Protein AF-C0PMD2-F1 (afdb_monomer)

pLDDT: mean 70.95, std 28.37, range [22.03, 97.88]

Structure (mmCIF, N/CA/C/O backbone):
data_AF-C0PMD2-F1
#
_entry.id   AF-C0PMD2-F1
#
loop_
_atom_site.group_PDB
_atom_site.id
_atom_site.type_symbol
_atom_site.label_atom_id
_atom_site.label_alt_id
_atom_site.label_comp_id
_atom_site.label_asym_id
_atom_site.label_entity_id
_atom_site.label_seq_id
_atom_site.pdbx_PDB_ins_code
_atom_site.Cartn_x
_atom_site.Cartn_y
_atom_site.Cartn_z
_atom_site.occupancy
_atom_site.B_iso_or_equiv
_atom_site.auth_seq_id
_atom_site.auth_comp_id
_atom_site.auth_asym_id
_atom_site.auth_atom_id
_atom_site.pdbx_PDB_model_num
ATOM 1 N N . MET A 1 1 ? -12.500 -1.612 7.770 1.00 94.31 1 MET A N 1
ATOM 2 C CA . MET A 1 1 ? -12.903 -1.330 9.164 1.00 94.31 1 MET A CA 1
ATOM 3 C C . MET A 1 1 ? -14.240 -1.995 9.449 1.00 94.31 1 MET A C 1
ATOM 5 O O . MET A 1 1 ? -15.013 -2.181 8.517 1.00 94.31 1 MET A O 1
ATOM 9 N N . TYR A 1 2 ? -14.511 -2.337 10.706 1.00 96.06 2 TYR A N 1
ATOM 10 C CA . TYR A 1 2 ? -15.781 -2.904 11.162 1.00 96.06 2 TYR A CA 1
ATOM 11 C C . TYR A 1 2 ? -16.307 -2.098 12.349 1.00 96.06 2 TYR A C 1
ATOM 13 O O . TYR A 1 2 ? -15.581 -1.915 13.326 1.00 96.06 2 TYR A O 1
ATOM 21 N N . LEU A 1 3 ? -17.552 -1.633 12.259 1.00 96.06 3 LEU A N 1
ATOM 22 C CA . LEU A 1 3 ? -18.264 -0.950 13.337 1.00 96.06 3 LEU A CA 1
ATOM 23 C C . LEU A 1 3 ? -19.296 -1.914 13.929 1.00 96.06 3 LEU A C 1
ATOM 25 O O . LEU A 1 3 ? -20.171 -2.399 13.212 1.00 96.06 3 LEU A O 1
ATOM 29 N N . PHE A 1 4 ? -19.186 -2.199 15.222 1.00 96.12 4 PHE A N 1
ATOM 30 C CA . PHE A 1 4 ? -20.107 -3.066 15.952 1.00 96.12 4 PHE A CA 1
ATOM 31 C C . PHE A 1 4 ? -20.970 -2.227 16.886 1.00 96.12 4 PHE A C 1
ATOM 33 O O . PHE A 1 4 ? -20.442 -1.423 17.651 1.00 96.12 4 PHE A O 1
ATOM 40 N N . ARG A 1 5 ? -22.286 -2.451 16.843 1.00 95.06 5 ARG A N 1
ATOM 41 C CA . ARG A 1 5 ? -23.271 -1.839 17.739 1.00 95.06 5 ARG A CA 1
ATOM 42 C C . ARG A 1 5 ? -24.141 -2.915 18.362 1.00 95.06 5 ARG A C 1
ATOM 44 O O . ARG A 1 5 ? -24.652 -3.782 17.653 1.00 95.06 5 ARG A O 1
ATOM 51 N N . GLY A 1 6 ? -24.329 -2.840 19.670 1.00 93.06 6 GLY A N 1
ATOM 52 C CA . GLY A 1 6 ? -25.250 -3.709 20.391 1.00 93.06 6 GLY A CA 1
ATOM 53 C C . GLY A 1 6 ? -25.230 -3.434 21.887 1.00 93.06 6 GLY A C 1
ATOM 54 O O . GLY A 1 6 ? -24.707 -2.416 22.332 1.00 93.06 6 GLY A O 1
ATOM 55 N N . ASP A 1 7 ? -25.745 -4.381 22.667 1.00 93.31 7 ASP A N 1
ATOM 56 C CA . ASP A 1 7 ? -25.882 -4.252 24.127 1.00 93.31 7 ASP A CA 1
ATOM 57 C C . ASP A 1 7 ? -24.543 -4.069 24.865 1.00 93.31 7 ASP A C 1
ATOM 59 O O . ASP A 1 7 ? -24.510 -3.608 26.002 1.00 93.31 7 ASP A O 1
ATOM 63 N N . LEU A 1 8 ? -23.431 -4.440 24.222 1.00 89.88 8 LEU A N 1
ATOM 64 C CA . LEU A 1 8 ? -22.071 -4.310 24.754 1.00 89.88 8 LEU A CA 1
ATOM 65 C C . LEU A 1 8 ? -21.407 -2.964 24.411 1.00 89.88 8 LEU A C 1
ATOM 67 O O . LEU A 1 8 ? -20.231 -2.785 24.724 1.00 89.88 8 LEU A O 1
ATOM 71 N N . GLY A 1 9 ? -22.134 -2.053 23.760 1.00 93.00 9 GLY A N 1
ATOM 72 C CA . GLY A 1 9 ? -21.646 -0.741 23.344 1.00 93.00 9 GLY A CA 1
ATOM 73 C C . GLY A 1 9 ? -21.295 -0.646 21.857 1.00 93.00 9 GLY A C 1
ATOM 74 O O . GLY A 1 9 ? -21.661 -1.497 21.037 1.00 93.00 9 GLY A O 1
ATOM 75 N N . CYS A 1 10 ? -20.585 0.427 21.521 1.00 95.88 10 CYS A N 1
ATOM 76 C CA . CYS A 1 10 ? -20.128 0.787 20.187 1.00 95.88 10 CYS A CA 1
ATOM 77 C C . CYS A 1 10 ? -18.615 0.553 20.064 1.00 95.88 10 CYS A C 1
ATOM 79 O O . CYS A 1 10 ? -17.811 1.183 20.751 1.00 95.88 10 CYS A O 1
ATOM 81 N N . MET A 1 11 ? -18.195 -0.362 19.189 1.00 97.06 11 MET A N 1
ATOM 82 C CA . MET A 1 11 ? -16.782 -0.724 19.023 1.00 97.06 11 MET A CA 1
ATOM 83 C C . MET A 1 11 ? -16.349 -0.548 17.574 1.00 97.06 11 MET A C 1
ATOM 85 O O . MET A 1 11 ? -17.001 -1.060 16.662 1.00 97.06 11 MET A O 1
ATOM 89 N N . LEU A 1 12 ? -15.212 0.112 17.360 1.00 97.25 12 LEU A N 1
ATOM 90 C CA . LEU A 1 12 ? -14.623 0.280 16.033 1.00 97.25 12 LEU A CA 1
ATOM 91 C C . LEU A 1 12 ? -13.348 -0.552 15.922 1.00 97.25 12 LEU A C 1
ATOM 93 O O . LEU A 1 12 ? -12.399 -0.362 16.681 1.00 97.25 12 LEU A O 1
ATOM 97 N N . TYR A 1 13 ? -13.309 -1.457 14.948 1.00 97.50 13 TYR A N 1
ATOM 98 C CA . TYR A 1 13 ? -12.126 -2.235 14.606 1.00 97.50 13 TYR A CA 1
ATOM 99 C C . TYR A 1 13 ? -11.563 -1.765 13.271 1.00 97.50 13 TYR A C 1
ATOM 101 O O . TYR A 1 13 ? -12.168 -1.962 12.214 1.00 97.50 13 TYR A O 1
ATOM 109 N N . THR A 1 14 ? -10.390 -1.143 13.309 1.00 96.50 14 THR A N 1
ATOM 110 C CA . THR A 1 14 ? -9.771 -0.582 12.101 1.00 96.50 14 THR A CA 1
ATOM 111 C C . THR A 1 14 ? -9.342 -1.682 11.126 1.00 96.50 14 THR A C 1
ATOM 113 O O . THR A 1 14 ? -9.652 -1.601 9.934 1.00 96.50 14 THR A O 1
ATOM 116 N N . GLY A 1 15 ? -8.740 -2.761 11.642 1.00 95.88 15 GLY A N 1
ATOM 117 C CA . GLY A 1 15 ? -7.908 -3.639 10.815 1.00 95.88 15 GLY A CA 1
ATOM 118 C C . GLY A 1 15 ? -6.704 -2.858 10.283 1.00 95.88 15 GLY A C 1
ATOM 119 O O . GLY A 1 15 ? -6.481 -1.728 10.706 1.00 95.88 15 GLY A O 1
ATOM 120 N N . ASP A 1 16 ? -5.952 -3.423 9.345 1.00 93.56 16 ASP A N 1
ATOM 121 C CA . ASP A 1 16 ? -4.875 -2.671 8.693 1.00 93.56 16 ASP A CA 1
ATOM 122 C C . ASP A 1 16 ? -5.488 -1.541 7.849 1.00 93.56 16 ASP A C 1
ATOM 124 O O . ASP A 1 16 ? -6.396 -1.782 7.044 1.00 93.56 16 ASP A O 1
ATOM 128 N N . PHE A 1 17 ? -5.031 -0.303 8.047 1.00 94.44 17 PHE A N 1
ATOM 129 C CA . PHE A 1 17 ? -5.557 0.855 7.318 1.00 94.44 17 PHE A CA 1
ATOM 130 C C . PHE A 1 17 ? -4.529 1.976 7.184 1.00 94.44 17 PHE A C 1
ATOM 132 O O . PHE A 1 17 ? -3.628 2.121 8.010 1.00 94.44 17 PHE A O 1
ATOM 139 N N . ARG A 1 18 ? -4.734 2.837 6.184 1.00 93.50 18 ARG A N 1
ATOM 140 C CA . ARG A 1 18 ? -4.026 4.110 6.033 1.00 93.50 18 ARG A CA 1
ATOM 141 C C . ARG A 1 18 ? -5.011 5.273 6.031 1.00 93.50 18 ARG A C 1
ATOM 143 O O . ARG A 1 18 ? -5.999 5.237 5.304 1.00 93.50 18 ARG A O 1
ATOM 150 N N . TRP A 1 19 ? -4.722 6.302 6.826 1.00 93.00 19 TRP A N 1
ATOM 151 C CA . TRP A 1 19 ? -5.578 7.478 6.998 1.00 93.00 19 TRP A CA 1
ATOM 152 C C . TRP A 1 19 ? -5.011 8.689 6.252 1.00 93.00 19 TRP A C 1
ATOM 154 O O . TRP A 1 19 ? -4.447 9.595 6.854 1.00 93.00 19 TRP A O 1
ATOM 164 N N . GLU A 1 20 ? -5.096 8.690 4.920 1.00 87.88 20 GLU A N 1
ATOM 165 C CA . GLU A 1 20 ? -4.483 9.757 4.116 1.00 87.88 20 GLU A CA 1
ATOM 166 C C . GLU A 1 20 ? -5.160 11.124 4.313 1.00 87.88 20 GLU A C 1
ATOM 168 O O . GLU A 1 20 ? -6.373 11.278 4.186 1.00 87.88 20 GLU A O 1
ATOM 173 N N . LEU A 1 21 ? -4.346 12.156 4.540 1.00 80.50 21 LEU A N 1
ATOM 174 C CA . LEU A 1 21 ? -4.789 13.535 4.731 1.00 80.50 21 LEU A CA 1
ATOM 175 C C . LEU A 1 21 ? -4.630 14.312 3.419 1.00 80.50 21 LEU A C 1
ATOM 177 O O . LEU A 1 21 ? -3.604 14.948 3.196 1.00 80.50 21 LEU A O 1
ATOM 181 N N . GLY A 1 22 ? -5.611 14.248 2.514 1.00 77.62 22 GLY A N 1
ATOM 182 C CA . GLY A 1 22 ? -5.646 15.196 1.387 1.00 77.62 22 GLY A CA 1
ATOM 183 C C . GLY A 1 22 ? -6.030 14.667 0.010 1.00 77.62 22 GLY A C 1
ATOM 184 O O . GLY A 1 22 ? -5.916 15.423 -0.951 1.00 77.62 22 GLY A O 1
ATOM 185 N N . CYS A 1 23 ? -6.499 13.425 -0.124 1.00 81.62 23 CYS A N 1
ATOM 186 C CA . CYS A 1 23 ? -7.140 12.975 -1.362 1.00 81.62 23 CYS A CA 1
ATOM 187 C C . CYS A 1 23 ? -8.670 12.938 -1.215 1.00 81.62 23 CYS A C 1
ATOM 189 O O . CYS A 1 23 ? -9.208 12.739 -0.122 1.00 81.62 23 CYS A O 1
ATOM 191 N N . ASP A 1 24 ? -9.385 13.139 -2.326 1.00 85.94 24 ASP A N 1
ATOM 192 C CA . ASP A 1 24 ? -10.853 13.142 -2.338 1.00 85.94 24 ASP A CA 1
ATOM 193 C C . ASP A 1 24 ? -11.451 11.808 -1.882 1.00 85.94 24 ASP A C 1
ATOM 195 O O . ASP A 1 24 ? -12.507 11.787 -1.253 1.00 85.94 24 ASP A O 1
ATOM 199 N N . GLU A 1 25 ? -10.771 10.701 -2.178 1.00 85.69 25 GLU A N 1
ATOM 200 C CA . GLU A 1 25 ? -11.139 9.367 -1.705 1.00 85.69 25 GLU A CA 1
ATOM 201 C C . GLU A 1 25 ? -11.083 9.277 -0.182 1.00 85.69 25 GLU A C 1
ATOM 203 O O . GLU A 1 25 ? -12.060 8.855 0.431 1.00 85.69 25 GLU A O 1
ATOM 208 N N . ALA A 1 26 ? -10.000 9.748 0.439 1.00 86.75 26 ALA A N 1
ATOM 209 C CA . ALA A 1 26 ? -9.882 9.756 1.892 1.00 86.75 26 ALA A CA 1
ATOM 210 C C . ALA A 1 26 ? -10.891 10.704 2.549 1.00 86.75 26 ALA A C 1
ATOM 212 O O . ALA A 1 26 ? -11.459 10.373 3.586 1.00 86.75 26 ALA A O 1
ATOM 213 N N . ARG A 1 27 ? -11.183 11.854 1.927 1.00 89.62 27 ARG A N 1
ATOM 214 C CA . ARG A 1 27 ? -12.230 12.767 2.408 1.00 89.62 27 ARG A CA 1
ATOM 215 C C . ARG A 1 27 ? -13.614 12.117 2.370 1.00 89.62 27 ARG A C 1
ATOM 217 O O . ARG A 1 27 ? -14.368 12.277 3.325 1.00 89.62 27 ARG A O 1
ATOM 224 N N . ARG A 1 28 ? -13.943 11.385 1.297 1.00 90.94 28 ARG A N 1
ATOM 225 C CA . ARG A 1 28 ? -15.192 10.610 1.210 1.00 90.94 28 ARG A CA 1
ATOM 226 C C . ARG A 1 28 ? -15.232 9.507 2.261 1.00 90.94 28 ARG A C 1
ATOM 228 O O . ARG A 1 28 ? -16.172 9.477 3.033 1.00 90.94 28 ARG A O 1
ATOM 235 N N . ALA A 1 29 ? -14.176 8.704 2.380 1.00 90.25 29 ALA A N 1
ATOM 236 C CA . ALA A 1 29 ? -14.103 7.641 3.383 1.00 90.25 29 ALA A CA 1
ATOM 237 C C . ALA A 1 29 ? -14.216 8.174 4.825 1.00 90.25 29 ALA A C 1
ATOM 239 O O . ALA A 1 29 ? -14.849 7.548 5.673 1.00 90.25 29 ALA A O 1
ATOM 240 N N . LYS A 1 30 ? -13.635 9.350 5.106 1.00 92.00 30 LYS A N 1
ATOM 241 C CA . LYS A 1 30 ? -13.789 10.051 6.388 1.00 92.00 30 LYS A CA 1
ATOM 242 C C . LYS A 1 30 ? -15.242 10.454 6.628 1.00 92.00 30 LYS A C 1
ATOM 244 O O . LYS A 1 30 ? -15.737 10.242 7.730 1.00 92.00 30 LYS A O 1
ATOM 249 N N . GLN A 1 31 ? -15.920 11.000 5.619 1.00 93.00 31 GLN A N 1
ATOM 250 C CA . GLN A 1 31 ? -17.340 11.334 5.718 1.00 93.00 31 GLN A CA 1
ATOM 251 C C . GLN A 1 31 ? -18.197 10.080 5.922 1.00 93.00 31 GLN A C 1
ATOM 253 O O . GLN A 1 31 ? -18.990 10.059 6.851 1.00 93.00 31 GLN A O 1
ATOM 258 N N . ASP A 1 32 ? -17.968 9.017 5.148 1.00 93.69 32 ASP A N 1
ATOM 259 C CA . ASP A 1 32 ? -18.699 7.750 5.264 1.00 93.69 32 ASP A CA 1
ATOM 260 C C . ASP A 1 32 ? -18.556 7.143 6.668 1.00 93.69 32 ASP A C 1
ATOM 262 O O . ASP A 1 32 ? -19.515 6.604 7.216 1.00 93.69 32 ASP A O 1
ATOM 266 N N . LEU A 1 33 ? -17.369 7.248 7.282 1.00 93.69 33 LEU A N 1
ATOM 267 C CA . LEU A 1 33 ? -17.153 6.822 8.665 1.00 93.69 33 LEU A CA 1
ATOM 268 C C . LEU A 1 33 ? -17.959 7.672 9.654 1.00 93.69 33 LEU A C 1
ATOM 270 O O . LEU A 1 33 ? -18.572 7.119 10.562 1.00 93.69 33 LEU A O 1
ATOM 274 N N . LEU A 1 34 ? -17.949 8.997 9.502 1.00 93.88 34 LEU A N 1
ATOM 275 C CA . LEU A 1 34 ? -18.694 9.904 10.380 1.00 93.88 34 LEU A CA 1
ATOM 276 C C . LEU A 1 34 ? -20.208 9.710 10.244 1.00 93.88 34 LEU A C 1
ATOM 278 O O . LEU A 1 34 ? -20.906 9.654 11.254 1.00 93.88 34 LEU A O 1
ATOM 282 N N . ASP A 1 35 ? -20.695 9.533 9.018 1.00 95.12 35 ASP A N 1
ATOM 283 C CA . ASP A 1 35 ? -22.096 9.235 8.725 1.00 95.12 35 ASP A CA 1
ATOM 284 C C . ASP A 1 35 ? -22.488 7.874 9.307 1.00 95.12 35 ASP A C 1
ATOM 286 O O . ASP A 1 35 ? -23.545 7.733 9.917 1.00 95.12 35 ASP A O 1
ATOM 290 N N . ALA A 1 36 ? -21.609 6.872 9.192 1.00 94.00 36 ALA A N 1
ATOM 291 C CA . ALA A 1 36 ? -21.833 5.565 9.794 1.00 94.00 36 ALA A CA 1
ATOM 292 C C . ALA A 1 36 ? -21.873 5.626 11.322 1.00 94.00 36 ALA A C 1
ATOM 294 O O . ALA A 1 36 ? -22.584 4.814 11.913 1.00 94.00 36 ALA A O 1
ATOM 295 N N . LEU A 1 37 ? -21.131 6.542 11.956 1.00 93.19 37 LEU A N 1
ATOM 296 C CA . LEU A 1 37 ? -21.151 6.763 13.404 1.00 93.19 37 LEU A CA 1
ATOM 297 C C . LEU A 1 37 ? -22.422 7.478 13.874 1.00 93.19 37 LEU A C 1
ATOM 299 O O . LEU A 1 37 ? -22.835 7.225 14.997 1.00 93.19 37 LEU A O 1
ATOM 303 N N . ASP A 1 38 ? -23.065 8.300 13.043 1.00 92.25 38 ASP A N 1
ATOM 304 C CA . ASP A 1 38 ? -24.333 8.987 13.360 1.00 92.25 38 ASP A CA 1
ATOM 305 C C . ASP A 1 38 ? -24.316 9.721 14.722 1.00 92.25 38 ASP A C 1
ATOM 307 O O . ASP A 1 38 ? -25.281 9.745 15.480 1.00 92.25 38 ASP A O 1
ATOM 311 N N . GLY A 1 39 ? -23.160 10.289 15.081 1.00 88.25 39 GLY A N 1
ATOM 312 C CA . GLY A 1 39 ? -22.952 10.965 16.365 1.00 88.25 39 GLY A CA 1
ATOM 313 C C . GLY A 1 39 ? -22.728 10.045 17.574 1.00 88.25 39 GLY A C 1
ATOM 314 O O . GLY A 1 39 ? -22.464 10.559 18.665 1.00 88.25 39 GLY A O 1
ATOM 315 N N . ASP A 1 40 ? -22.768 8.720 17.406 1.00 90.38 40 ASP A N 1
ATOM 316 C CA . ASP A 1 40 ? -22.408 7.773 18.460 1.00 90.38 40 ASP A CA 1
ATOM 317 C C . ASP A 1 40 ? -20.949 7.951 18.886 1.00 90.38 40 ASP A C 1
ATOM 319 O O . ASP A 1 40 ? -20.035 8.137 18.077 1.00 90.38 40 ASP A O 1
ATOM 323 N N . THR A 1 41 ? -20.715 7.812 20.188 1.00 93.62 41 THR A N 1
ATOM 324 C CA . THR A 1 41 ? -19.362 7.717 20.733 1.00 93.62 41 THR A CA 1
ATOM 325 C C . THR A 1 41 ? -18.867 6.279 20.625 1.00 93.62 41 THR A C 1
ATOM 327 O O . THR A 1 41 ? -19.586 5.341 20.958 1.00 93.62 41 THR A O 1
ATOM 330 N N . ILE A 1 42 ? -17.623 6.093 20.184 1.00 96.69 42 ILE A N 1
ATOM 331 C CA . ILE A 1 42 ? -16.977 4.776 20.164 1.00 96.69 42 ILE A CA 1
ATOM 332 C C . ILE A 1 42 ? -16.481 4.453 21.573 1.00 96.69 42 ILE A C 1
ATOM 334 O O . ILE A 1 42 ? -15.573 5.118 22.062 1.00 96.69 42 ILE A O 1
ATOM 338 N N . ASP A 1 43 ? -17.006 3.409 22.207 1.00 96.44 43 ASP A N 1
ATOM 339 C CA . ASP A 1 43 ? -16.577 2.967 23.538 1.00 96.44 43 ASP A CA 1
ATOM 340 C C . ASP A 1 43 ? -15.165 2.368 23.504 1.00 96.44 43 ASP A C 1
ATOM 342 O O . ASP A 1 43 ? -14.313 2.668 24.343 1.00 96.44 43 ASP A O 1
ATOM 346 N N . VAL A 1 44 ? -14.893 1.525 22.503 1.00 95.88 44 VAL A N 1
ATOM 347 C CA . VAL A 1 44 ? -13.588 0.876 22.330 1.00 95.88 44 VAL A CA 1
ATOM 348 C C . VAL A 1 44 ? -13.132 0.964 20.884 1.00 95.88 44 VAL A C 1
ATOM 350 O O . VAL A 1 44 ? -13.751 0.405 19.977 1.00 95.88 44 VAL A O 1
ATOM 353 N N . LEU A 1 45 ? -11.998 1.628 20.678 1.00 97.38 45 LEU A N 1
ATOM 354 C CA . LEU A 1 45 ? -11.285 1.637 19.411 1.00 97.38 45 LEU A CA 1
ATOM 355 C C . LEU A 1 45 ? -10.167 0.593 19.420 1.00 97.38 45 LEU A C 1
ATOM 357 O O . LEU A 1 45 ? -9.209 0.701 20.186 1.00 97.38 45 LEU A O 1
ATOM 361 N N . TYR A 1 46 ? -10.249 -0.369 18.507 1.00 96.88 46 TYR A N 1
ATOM 362 C CA . TYR A 1 46 ? -9.150 -1.265 18.166 1.00 96.88 46 TYR A CA 1
ATOM 363 C C . TYR A 1 46 ? -8.381 -0.681 16.975 1.00 96.88 46 TYR A C 1
ATOM 365 O O . TYR A 1 46 ? -8.864 -0.673 15.837 1.00 96.88 46 TYR A O 1
ATOM 373 N N . LEU A 1 47 ? -7.189 -0.158 17.257 1.00 96.50 47 LEU A N 1
ATOM 374 C CA . LEU A 1 47 ? -6.377 0.643 16.345 1.00 96.50 47 LEU A CA 1
ATOM 375 C C . LEU A 1 47 ? -5.218 -0.169 1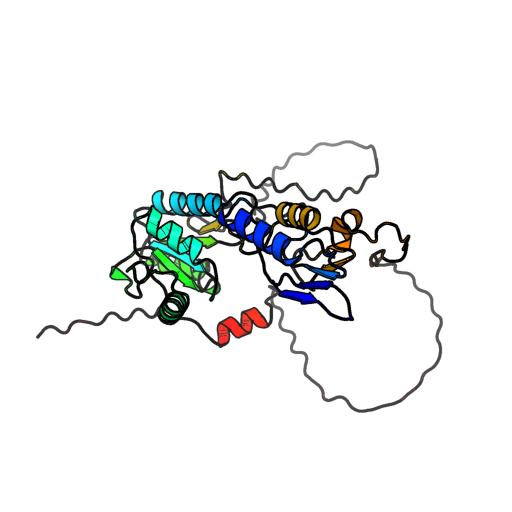5.751 1.00 96.50 47 LEU A C 1
ATOM 377 O O . LEU A 1 47 ? -4.476 -0.821 16.491 1.00 96.50 47 LEU A O 1
ATOM 381 N N . ASP A 1 48 ? -5.013 -0.077 14.437 1.00 95.31 48 ASP A N 1
ATOM 382 C CA . ASP A 1 48 ? -3.748 -0.452 13.804 1.00 95.31 48 ASP A CA 1
ATOM 383 C C . ASP A 1 48 ? -2.637 0.487 14.280 1.00 95.31 48 ASP A C 1
ATOM 385 O O . ASP A 1 48 ? -2.546 1.654 13.905 1.00 95.31 48 ASP A O 1
ATOM 389 N N . ASN A 1 49 ? -1.787 -0.049 15.147 1.00 93.00 49 ASN A N 1
ATOM 390 C CA . ASN A 1 49 ? -0.661 0.642 15.752 1.00 93.00 49 ASN A CA 1
ATOM 391 C C . ASN A 1 49 ? 0.681 0.247 15.106 1.00 93.00 49 ASN A C 1
ATOM 393 O O . ASN A 1 49 ? 1.720 0.340 15.764 1.00 93.00 49 ASN A O 1
ATOM 397 N N . THR A 1 50 ? 0.681 -0.181 13.834 1.00 91.44 50 THR A N 1
ATOM 398 C CA . THR A 1 50 ? 1.892 -0.595 13.096 1.00 91.44 50 THR A CA 1
ATOM 399 C C . THR A 1 50 ? 2.998 0.460 13.136 1.00 91.44 50 THR A C 1
ATOM 401 O O . THR A 1 50 ? 4.145 0.107 13.417 1.00 91.44 50 THR A O 1
ATOM 404 N N . TYR A 1 51 ? 2.659 1.737 12.917 1.00 90.75 51 TYR A N 1
ATOM 405 C CA . TYR A 1 51 ? 3.590 2.876 12.947 1.00 90.75 51 TYR A CA 1
ATOM 406 C C . TYR A 1 51 ? 3.227 3.911 14.025 1.00 90.75 51 TYR A C 1
ATOM 408 O O . TYR A 1 51 ? 3.384 5.114 13.834 1.00 90.75 51 TYR A O 1
ATOM 416 N N . CYS A 1 52 ? 2.758 3.448 15.188 1.00 90.81 52 CYS A N 1
ATOM 417 C CA . CYS A 1 52 ? 2.377 4.305 16.314 1.00 90.81 52 CYS A CA 1
ATOM 418 C C . CYS A 1 52 ? 3.601 4.855 17.081 1.00 90.81 52 CYS A C 1
ATOM 420 O O . CYS A 1 52 ? 3.777 4.587 18.268 1.00 90.81 52 CYS A O 1
ATOM 422 N N . HIS A 1 53 ? 4.467 5.619 16.412 1.00 88.50 53 HIS A N 1
ATOM 423 C CA . HIS A 1 53 ? 5.605 6.290 17.040 1.00 88.50 53 HIS A CA 1
ATOM 424 C C . HIS A 1 53 ? 5.853 7.671 16.400 1.00 88.50 53 HIS A C 1
ATOM 426 O O . HIS A 1 53 ? 5.951 7.735 15.177 1.00 88.50 53 HIS A O 1
ATOM 432 N N . PRO A 1 54 ? 6.039 8.761 17.175 1.00 88.44 54 PRO A N 1
ATOM 433 C CA . PRO A 1 54 ? 6.141 10.131 16.645 1.00 88.44 54 PRO A CA 1
ATOM 434 C C . PRO A 1 54 ? 7.221 10.364 15.583 1.00 88.44 54 PRO A C 1
ATOM 436 O O . PRO A 1 54 ? 7.084 11.242 14.740 1.00 88.44 54 PRO A O 1
ATOM 439 N N . SER A 1 55 ? 8.294 9.571 15.595 1.00 85.62 55 SER A N 1
ATOM 440 C CA . SER A 1 55 ? 9.357 9.652 14.583 1.00 85.62 55 SER A CA 1
ATOM 441 C C . SER A 1 55 ? 9.012 8.963 13.254 1.00 85.62 55 SER A C 1
ATOM 443 O O . SER A 1 55 ? 9.862 8.904 12.369 1.00 85.62 55 SER A O 1
ATOM 445 N N . LEU A 1 56 ? 7.832 8.349 13.134 1.00 86.19 56 LEU A N 1
ATOM 446 C CA . LEU A 1 56 ? 7.413 7.560 11.978 1.00 86.19 56 LEU A CA 1
ATOM 447 C C . LEU A 1 56 ? 6.359 8.315 11.183 1.00 86.19 56 LEU A C 1
ATOM 449 O O . LEU A 1 56 ? 5.168 8.019 11.239 1.00 86.19 56 LEU A O 1
ATOM 453 N N . ASN A 1 57 ? 6.846 9.286 10.419 1.00 86.75 57 ASN A N 1
ATOM 454 C CA . ASN A 1 57 ? 6.066 10.013 9.433 1.00 86.75 57 ASN A CA 1
ATOM 455 C C . ASN A 1 57 ? 6.630 9.723 8.044 1.00 86.75 57 ASN A C 1
ATOM 457 O O . ASN A 1 57 ? 7.845 9.644 7.858 1.00 86.75 57 ASN A O 1
ATOM 461 N N . PHE A 1 58 ? 5.744 9.545 7.072 1.00 87.62 58 PHE A N 1
ATOM 462 C CA . PHE A 1 58 ? 6.117 9.343 5.677 1.00 87.62 58 PHE A CA 1
ATOM 463 C C . PHE A 1 58 ? 5.219 10.172 4.757 1.00 87.62 58 PHE A C 1
ATOM 465 O O . PHE A 1 58 ? 4.098 10.510 5.143 1.00 87.62 58 PHE A O 1
ATOM 472 N N . PRO A 1 59 ? 5.695 10.511 3.545 1.00 89.56 59 PRO A N 1
ATOM 473 C CA . PRO A 1 59 ? 4.926 11.320 2.611 1.00 89.56 59 PRO A CA 1
ATOM 474 C C . PRO A 1 59 ? 3.631 10.630 2.133 1.00 89.56 59 PRO A C 1
ATOM 476 O O . PRO A 1 59 ? 3.490 9.400 2.227 1.00 89.56 59 PRO A O 1
ATOM 479 N N . PRO A 1 60 ? 2.692 11.398 1.551 1.00 90.06 60 PRO A N 1
ATOM 480 C CA . PRO A 1 60 ? 1.523 10.850 0.859 1.00 90.06 60 PRO A CA 1
ATOM 481 C C . PRO A 1 60 ? 1.911 9.862 -0.255 1.00 90.06 60 PRO A C 1
ATOM 483 O O . PRO A 1 60 ? 2.923 10.069 -0.934 1.00 90.06 60 PRO A O 1
ATOM 486 N N . ARG A 1 61 ? 1.101 8.814 -0.497 1.00 92.19 61 ARG A N 1
ATOM 487 C CA . ARG A 1 61 ? 1.386 7.802 -1.544 1.00 92.19 61 ARG A CA 1
ATOM 488 C C . ARG A 1 61 ? 1.663 8.406 -2.925 1.00 92.19 61 ARG A C 1
ATOM 490 O O . ARG A 1 61 ? 2.631 7.954 -3.537 1.00 92.19 61 ARG A O 1
ATOM 497 N N . PRO A 1 62 ? 0.913 9.422 -3.409 1.00 91.75 62 PRO A N 1
ATOM 498 C CA . PRO A 1 62 ? 1.171 10.010 -4.724 1.00 91.75 62 PRO A CA 1
ATOM 499 C C . PRO A 1 62 ? 2.557 10.652 -4.832 1.00 91.75 62 PRO A C 1
ATOM 501 O O . PRO A 1 62 ? 3.220 10.511 -5.852 1.00 91.75 62 PRO A O 1
ATOM 504 N N . VAL A 1 63 ? 3.038 11.293 -3.760 1.00 91.56 63 VAL A N 1
ATOM 505 C CA . VAL A 1 63 ? 4.373 11.915 -3.732 1.00 91.56 63 VAL A CA 1
ATOM 506 C C . VAL A 1 63 ? 5.457 10.850 -3.870 1.00 91.56 63 VAL A C 1
ATOM 508 O O . VAL A 1 63 ? 6.396 11.011 -4.644 1.00 91.56 63 VAL A O 1
ATOM 511 N N . VAL A 1 64 ? 5.317 9.735 -3.152 1.00 92.75 64 VAL A N 1
ATOM 512 C CA . VAL A 1 64 ? 6.273 8.625 -3.241 1.00 92.75 64 VAL A CA 1
ATOM 513 C C . VAL A 1 64 ? 6.187 7.922 -4.601 1.00 92.75 64 VAL A C 1
ATOM 515 O O . VAL A 1 64 ? 7.212 7.509 -5.136 1.00 92.75 64 VAL A O 1
ATOM 518 N N . ALA A 1 65 ? 4.991 7.805 -5.184 1.00 94.88 65 ALA A N 1
ATOM 519 C CA . ALA A 1 65 ? 4.807 7.243 -6.520 1.00 94.88 65 ALA A CA 1
ATOM 520 C C . ALA A 1 65 ? 5.540 8.065 -7.592 1.00 94.88 65 ALA A C 1
ATOM 522 O O . ALA A 1 65 ? 6.256 7.482 -8.405 1.00 94.88 65 ALA A O 1
ATOM 523 N N . GLU A 1 66 ? 5.452 9.398 -7.547 1.00 95.50 66 GLU A N 1
ATOM 524 C CA . GLU A 1 66 ? 6.215 10.273 -8.451 1.00 95.50 66 GLU A CA 1
ATOM 525 C C . GLU A 1 66 ? 7.730 10.094 -8.282 1.00 95.50 66 GLU A C 1
ATOM 527 O O . GLU A 1 66 ? 8.444 9.965 -9.271 1.00 95.50 66 GLU A O 1
ATOM 532 N N . GLN A 1 67 ? 8.230 9.942 -7.051 1.00 94.12 67 GLN A N 1
ATOM 533 C CA . GLN A 1 67 ? 9.653 9.645 -6.832 1.00 94.12 67 GLN A CA 1
ATOM 534 C C . GLN A 1 67 ? 10.083 8.317 -7.471 1.00 94.12 67 GLN A C 1
ATOM 536 O O . GLN A 1 67 ? 11.172 8.227 -8.038 1.00 94.12 67 GLN A O 1
ATOM 541 N N . VAL A 1 68 ? 9.240 7.278 -7.402 1.00 95.94 68 VAL A N 1
ATOM 542 C CA . VAL A 1 68 ? 9.503 6.007 -8.098 1.00 95.94 68 VAL A CA 1
ATOM 543 C C . VAL A 1 68 ? 9.574 6.232 -9.607 1.00 95.94 68 VAL A C 1
ATOM 545 O O . VAL A 1 68 ? 10.480 5.721 -10.264 1.00 95.94 68 VAL A O 1
ATOM 548 N N . ILE A 1 69 ? 8.648 7.013 -10.160 1.00 97.06 69 ILE A N 1
ATOM 549 C CA . ILE A 1 69 ? 8.597 7.326 -11.590 1.00 97.06 69 ILE A CA 1
ATOM 550 C C . ILE A 1 69 ? 9.855 8.087 -12.027 1.00 97.06 69 ILE A C 1
ATOM 552 O O . ILE A 1 69 ? 10.447 7.738 -13.048 1.00 97.06 69 ILE A O 1
ATOM 556 N N . ASP A 1 70 ? 10.309 9.066 -11.250 1.00 96.06 70 ASP A N 1
ATOM 557 C CA . ASP A 1 70 ? 11.519 9.841 -11.542 1.00 96.06 70 ASP A CA 1
ATOM 558 C C . ASP A 1 70 ? 12.788 8.976 -11.504 1.00 96.06 70 ASP A C 1
ATOM 560 O O . ASP A 1 70 ? 13.666 9.093 -12.368 1.00 96.06 70 ASP A O 1
ATOM 564 N N . ILE A 1 71 ? 12.869 8.030 -10.562 1.00 94.44 71 ILE A N 1
ATOM 565 C CA . ILE A 1 71 ? 13.939 7.022 -10.540 1.00 94.44 71 ILE A CA 1
ATOM 566 C C . ILE A 1 71 ? 13.898 6.172 -11.816 1.00 94.44 71 ILE A C 1
ATOM 568 O O . ILE A 1 71 ? 14.930 5.958 -12.448 1.00 94.44 71 ILE A O 1
ATOM 572 N N . ILE A 1 72 ? 12.720 5.724 -12.249 1.00 96.31 72 ILE A N 1
ATOM 573 C CA . ILE A 1 72 ? 12.590 4.909 -13.465 1.00 96.31 72 ILE A CA 1
ATOM 574 C C . ILE A 1 72 ? 12.959 5.715 -14.721 1.00 96.31 72 ILE A C 1
ATOM 576 O O . ILE A 1 72 ? 13.623 5.189 -15.618 1.00 96.31 72 ILE A O 1
ATOM 580 N N . ARG A 1 73 ? 12.562 6.993 -14.788 1.00 96.31 73 ARG A N 1
ATOM 581 C CA . ARG A 1 73 ? 12.875 7.906 -15.902 1.00 96.31 73 ARG A CA 1
ATOM 582 C C . ARG A 1 73 ? 14.362 8.226 -15.999 1.00 96.31 73 ARG A C 1
ATOM 584 O O . ARG A 1 73 ? 14.876 8.348 -17.104 1.00 96.31 73 ARG A O 1
ATOM 591 N N . SER A 1 74 ? 15.054 8.331 -14.866 1.00 95.12 74 SER A N 1
ATOM 592 C CA . SER A 1 74 ? 16.504 8.570 -14.834 1.00 95.12 74 SER A CA 1
ATOM 593 C C . SER A 1 74 ? 17.346 7.357 -15.252 1.00 95.12 74 SER A C 1
ATOM 595 O O . SER A 1 74 ? 18.541 7.513 -15.485 1.00 95.12 74 SER A O 1
ATOM 597 N N . HIS A 1 75 ? 16.730 6.180 -15.418 1.00 94.75 75 HIS A N 1
ATOM 598 C CA . HIS A 1 75 ? 17.391 4.946 -15.855 1.00 94.75 75 HIS A CA 1
ATOM 599 C C . HIS A 1 75 ? 16.671 4.345 -17.077 1.00 94.75 75 HIS A C 1
ATOM 601 O O . HIS A 1 75 ? 16.042 3.290 -16.952 1.00 94.75 75 HIS A O 1
ATOM 607 N N . PRO A 1 76 ? 16.702 5.001 -18.256 1.00 95.44 76 PRO A N 1
ATOM 608 C CA . PRO A 1 76 ? 15.981 4.533 -19.444 1.00 95.44 76 PRO A CA 1
ATOM 609 C C . PRO A 1 76 ? 16.488 3.176 -19.954 1.00 95.44 76 PRO A C 1
ATOM 611 O O . PRO A 1 76 ? 15.675 2.348 -20.356 1.00 95.44 76 PRO A O 1
ATOM 614 N N . ASP A 1 77 ? 17.796 2.924 -19.851 1.00 94.56 77 ASP A N 1
ATOM 615 C CA . ASP A 1 77 ? 18.462 1.729 -20.395 1.00 94.56 77 ASP A CA 1
ATOM 616 C C . ASP A 1 77 ? 18.584 0.565 -19.391 1.00 94.56 77 ASP A C 1
ATOM 618 O O . ASP A 1 77 ? 19.411 -0.325 -19.574 1.00 94.56 77 ASP A O 1
ATOM 622 N N . HIS A 1 78 ? 17.821 0.592 -18.292 1.00 94.81 78 HIS A N 1
ATOM 623 C CA . HIS A 1 78 ? 17.858 -0.456 -17.261 1.00 94.81 78 HIS A CA 1
ATOM 624 C C . HIS A 1 78 ? 16.561 -1.271 -17.230 1.00 94.81 78 HIS A C 1
ATOM 626 O O . HIS A 1 78 ? 15.475 -0.731 -17.431 1.00 94.81 78 HIS A O 1
ATOM 632 N N . GLU A 1 79 ? 16.632 -2.548 -16.878 1.00 95.81 79 GLU A N 1
ATOM 633 C CA . GLU A 1 79 ? 15.467 -3.278 -16.377 1.00 95.81 79 GLU A CA 1
ATOM 634 C C . GLU A 1 79 ? 15.096 -2.758 -14.979 1.00 95.81 79 GLU A C 1
ATOM 636 O O . GLU A 1 79 ? 15.950 -2.347 -14.190 1.00 95.81 79 GLU A O 1
ATOM 641 N N . VAL A 1 80 ? 13.806 -2.764 -14.651 1.00 97.12 80 VAL A N 1
ATOM 642 C CA . VAL A 1 80 ? 13.296 -2.266 -13.368 1.00 97.12 80 VAL A CA 1
ATOM 643 C C . VAL A 1 80 ? 12.567 -3.380 -12.648 1.00 97.12 80 VAL A C 1
ATOM 645 O O . VAL A 1 80 ? 11.544 -3.877 -13.116 1.00 97.12 80 VAL A O 1
ATOM 648 N N . ILE A 1 81 ? 13.051 -3.722 -11.459 1.00 96.25 81 ILE A N 1
ATOM 649 C CA . ILE A 1 81 ? 12.442 -4.731 -10.599 1.00 96.25 81 ILE A CA 1
ATOM 650 C C . ILE A 1 81 ? 11.802 -4.047 -9.392 1.00 96.25 81 ILE A C 1
ATOM 652 O O . ILE A 1 81 ? 12.495 -3.464 -8.563 1.00 96.25 81 ILE A O 1
ATOM 656 N N . ILE A 1 82 ? 10.480 -4.146 -9.258 1.00 97.06 82 ILE A N 1
ATOM 657 C CA . ILE A 1 82 ? 9.715 -3.573 -8.145 1.00 97.06 82 ILE A CA 1
ATOM 658 C C . ILE A 1 82 ? 9.276 -4.696 -7.203 1.00 97.06 82 ILE A C 1
ATOM 660 O O . ILE A 1 82 ? 8.512 -5.582 -7.584 1.00 97.06 82 ILE A O 1
ATOM 664 N N . GLY A 1 83 ? 9.746 -4.659 -5.958 1.00 95.19 83 GLY A N 1
ATOM 665 C CA . GLY A 1 83 ? 9.402 -5.650 -4.939 1.00 95.19 83 GLY A CA 1
ATOM 666 C C . GLY A 1 83 ? 8.057 -5.359 -4.277 1.00 95.19 83 GLY A C 1
ATOM 667 O O . GLY A 1 83 ? 7.964 -4.451 -3.452 1.00 95.19 83 GLY A O 1
ATOM 668 N N . VAL A 1 84 ? 7.037 -6.164 -4.570 1.00 94.69 84 VAL A N 1
ATOM 669 C CA . VAL A 1 84 ? 5.677 -6.017 -4.020 1.00 94.69 84 VAL A CA 1
ATOM 670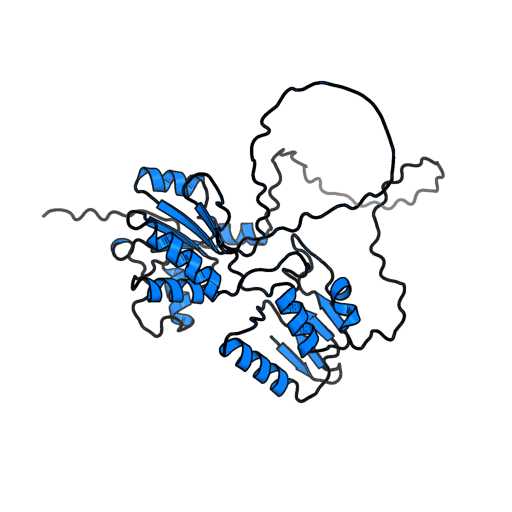 C C . VAL A 1 84 ? 5.240 -7.241 -3.220 1.00 94.69 84 VAL A C 1
ATOM 672 O O . VAL A 1 84 ? 5.736 -8.352 -3.409 1.00 94.69 84 VAL A O 1
ATOM 675 N N . ASP A 1 85 ? 4.316 -7.047 -2.285 1.00 91.38 85 ASP A N 1
ATOM 676 C CA . ASP A 1 85 ? 3.719 -8.154 -1.539 1.00 91.38 85 ASP A CA 1
ATOM 677 C C . ASP A 1 85 ? 2.718 -8.935 -2.414 1.00 91.38 85 ASP A C 1
ATOM 679 O O . ASP A 1 85 ? 2.454 -8.593 -3.566 1.00 91.38 85 ASP A O 1
ATOM 683 N N . THR A 1 86 ? 2.176 -10.037 -1.889 1.00 88.19 86 THR A N 1
ATOM 684 C CA . THR A 1 86 ? 1.206 -10.871 -2.624 1.00 88.19 86 THR A CA 1
ATOM 685 C C . THR A 1 86 ? -0.104 -10.133 -2.927 1.00 88.19 86 THR A C 1
ATOM 687 O O . THR A 1 86 ? -0.747 -10.426 -3.935 1.00 88.19 86 THR A O 1
ATOM 690 N N . LEU A 1 87 ? -0.480 -9.197 -2.053 1.00 90.62 87 LEU A N 1
ATOM 691 C CA . LEU A 1 87 ? -1.620 -8.288 -2.152 1.00 90.62 87 LEU A CA 1
ATOM 692 C C . LEU A 1 87 ? -1.151 -6.894 -1.721 1.00 90.62 87 LEU A C 1
ATOM 694 O O . LEU A 1 87 ? -0.273 -6.809 -0.856 1.00 90.62 87 LEU A O 1
ATOM 698 N N . GLY A 1 88 ? -1.723 -5.846 -2.305 1.00 91.44 88 GLY A N 1
ATOM 699 C CA . GLY A 1 88 ? -1.379 -4.462 -2.006 1.00 91.44 88 GLY A CA 1
ATOM 700 C C . GLY A 1 88 ? -0.463 -3.829 -3.053 1.00 91.44 88 GLY A C 1
ATOM 701 O O . GLY A 1 88 ? 0.191 -4.510 -3.855 1.00 91.44 88 GLY A O 1
ATOM 702 N N . LYS A 1 89 ? -0.386 -2.497 -3.012 1.00 93.38 89 LYS A N 1
ATOM 703 C CA . LYS A 1 89 ? 0.422 -1.629 -3.888 1.00 93.38 89 LYS A CA 1
ATOM 704 C C . LYS A 1 89 ? 0.020 -1.676 -5.365 1.00 93.38 89 LYS A C 1
ATOM 706 O O . LYS A 1 89 ? 0.787 -1.228 -6.216 1.00 93.38 89 LYS A O 1
ATOM 711 N N . GLU A 1 90 ? -1.162 -2.189 -5.694 1.00 94.06 90 GLU A N 1
ATOM 712 C CA . GLU A 1 90 ? -1.697 -2.162 -7.057 1.00 94.06 90 GLU A CA 1
ATOM 713 C C . GLU A 1 90 ? -1.860 -0.718 -7.550 1.00 94.06 90 GLU A C 1
ATOM 715 O O . GLU A 1 90 ? -1.467 -0.430 -8.678 1.00 94.06 90 GLU A O 1
ATOM 720 N N . ASP A 1 91 ? -2.302 0.201 -6.682 1.00 92.81 91 ASP A N 1
ATOM 721 C CA . ASP A 1 91 ? -2.397 1.640 -6.974 1.00 92.81 91 ASP A CA 1
ATOM 722 C C . ASP A 1 91 ? -1.052 2.232 -7.415 1.00 92.81 91 ASP A C 1
ATOM 724 O O . ASP A 1 91 ? -0.988 3.000 -8.373 1.00 92.81 91 ASP A O 1
ATOM 728 N N . LEU A 1 92 ? 0.046 1.849 -6.748 1.00 95.69 92 LEU A N 1
ATOM 729 C CA . LEU A 1 92 ? 1.395 2.288 -7.112 1.00 95.69 92 LEU A CA 1
ATOM 730 C C . LEU A 1 92 ? 1.769 1.802 -8.513 1.00 95.69 92 LEU A C 1
ATOM 732 O O . LEU A 1 92 ? 2.250 2.583 -9.330 1.00 95.69 92 LEU A O 1
ATOM 736 N N . LEU A 1 93 ? 1.553 0.514 -8.793 1.00 96.25 93 LEU A N 1
ATOM 737 C CA . LEU A 1 93 ? 1.852 -0.060 -10.105 1.00 96.25 93 LEU A CA 1
ATOM 738 C C . LEU A 1 93 ? 1.001 0.608 -11.193 1.00 96.25 93 LEU A C 1
ATOM 740 O O . LEU A 1 93 ? 1.515 0.990 -12.242 1.00 96.25 93 LEU A O 1
ATOM 744 N N . LEU A 1 94 ? -0.283 0.823 -10.924 1.00 94.69 94 LEU A N 1
ATOM 745 C CA . LEU A 1 94 ? -1.201 1.491 -11.835 1.00 94.69 94 LEU A CA 1
ATOM 746 C C . LEU A 1 94 ? -0.763 2.930 -12.134 1.00 94.69 94 LEU A C 1
ATOM 748 O O . LEU A 1 94 ? -0.750 3.342 -13.296 1.00 94.69 94 LEU A O 1
ATOM 752 N N . HIS A 1 95 ? -0.357 3.679 -11.106 1.00 95.19 95 HIS A N 1
ATOM 753 C CA . HIS A 1 95 ? 0.180 5.034 -11.245 1.00 95.19 95 HIS A CA 1
ATOM 754 C C . HIS A 1 95 ? 1.438 5.034 -12.118 1.00 95.19 95 HIS A C 1
ATOM 756 O O . HIS A 1 95 ? 1.501 5.786 -13.090 1.00 95.19 95 HIS A O 1
ATOM 762 N N . ILE A 1 96 ? 2.397 4.142 -11.846 1.00 97.00 96 ILE A N 1
ATOM 763 C CA . ILE A 1 96 ? 3.632 4.003 -12.636 1.00 97.00 96 ILE A CA 1
ATOM 764 C C . ILE A 1 96 ? 3.312 3.692 -14.101 1.00 97.00 96 ILE A C 1
ATOM 766 O O . ILE A 1 96 ? 3.821 4.363 -14.999 1.00 97.00 96 ILE A O 1
ATOM 770 N N . SER A 1 97 ? 2.449 2.705 -14.354 1.00 95.88 97 SER A N 1
ATOM 771 C CA . SER A 1 97 ? 2.078 2.303 -15.712 1.00 95.88 97 SER A CA 1
ATOM 772 C C . SER A 1 97 ? 1.436 3.453 -16.487 1.00 95.88 97 SER A C 1
ATOM 774 O O . SER A 1 97 ? 1.825 3.720 -17.624 1.00 95.88 97 SER A O 1
ATOM 776 N N . ARG A 1 98 ? 0.507 4.186 -15.860 1.00 94.50 98 ARG A N 1
ATOM 777 C CA . ARG A 1 98 ? -0.164 5.347 -16.464 1.00 94.50 98 ARG A CA 1
ATOM 778 C C . ARG A 1 98 ? 0.808 6.502 -16.715 1.00 94.50 98 ARG A C 1
ATOM 780 O O . ARG A 1 98 ? 0.757 7.116 -17.775 1.00 94.50 98 ARG A O 1
ATOM 787 N N . ALA A 1 99 ? 1.716 6.790 -15.789 1.00 96.31 99 ALA A N 1
ATOM 788 C CA . ALA A 1 99 ? 2.671 7.889 -15.935 1.00 96.31 99 ALA A CA 1
ATOM 789 C C . ALA A 1 99 ? 3.761 7.616 -16.985 1.00 96.31 99 ALA A C 1
ATOM 791 O O . ALA A 1 99 ? 4.279 8.552 -17.600 1.00 96.31 99 ALA A O 1
ATOM 792 N N . LEU A 1 100 ? 4.120 6.345 -17.183 1.00 95.81 100 LEU A N 1
ATOM 793 C CA . LEU A 1 100 ? 5.134 5.908 -18.147 1.00 95.81 100 LEU A CA 1
ATOM 794 C C . LEU A 1 100 ? 4.539 5.347 -19.444 1.00 95.81 100 LEU A C 1
ATOM 796 O O . LEU A 1 100 ? 5.295 4.975 -20.338 1.00 95.81 100 LEU A O 1
ATOM 800 N N . GLN A 1 101 ? 3.208 5.249 -19.540 1.00 95.19 101 GLN A N 1
ATOM 801 C CA . GLN A 1 101 ? 2.484 4.636 -20.663 1.00 95.19 101 GLN A CA 1
ATOM 802 C C . GLN A 1 101 ? 3.060 3.262 -21.051 1.00 95.19 101 GLN A C 1
ATOM 804 O O . GLN A 1 101 ? 3.210 2.930 -22.223 1.00 95.19 101 GLN A O 1
ATOM 809 N N . THR A 1 102 ? 3.434 2.472 -20.043 1.00 94.50 102 THR A N 1
ATOM 810 C CA . THR A 1 102 ? 4.145 1.199 -20.205 1.00 94.50 102 THR A CA 1
ATOM 811 C C . THR A 1 102 ? 3.455 0.126 -19.378 1.00 94.50 102 THR A C 1
ATOM 813 O O . THR A 1 102 ? 3.051 0.380 -18.242 1.00 94.50 102 THR A O 1
ATOM 816 N N . LYS A 1 103 ? 3.318 -1.083 -19.929 1.00 96.31 103 LYS A N 1
ATOM 817 C CA . LYS A 1 103 ? 2.743 -2.218 -19.196 1.00 96.31 103 LYS A CA 1
ATOM 818 C C . LYS A 1 103 ? 3.639 -2.636 -18.038 1.00 96.31 103 LYS A C 1
ATOM 820 O O . LYS A 1 103 ? 4.847 -2.428 -18.085 1.00 96.31 103 LYS A O 1
ATOM 825 N N . ILE A 1 104 ? 3.079 -3.285 -17.027 1.00 97.19 104 ILE A N 1
ATOM 826 C CA . ILE A 1 104 ? 3.866 -3.852 -15.927 1.00 97.19 104 ILE A CA 1
ATOM 827 C C . ILE A 1 104 ? 3.779 -5.365 -15.973 1.00 97.19 104 ILE A C 1
ATOM 829 O O . ILE A 1 104 ? 2.692 -5.947 -15.975 1.00 97.19 104 ILE A O 1
ATOM 833 N N . TRP A 1 105 ? 4.943 -6.006 -15.992 1.00 97.75 105 TRP A N 1
ATOM 834 C CA . TRP A 1 105 ? 5.005 -7.446 -15.880 1.00 97.75 105 TRP A CA 1
ATOM 835 C C . TRP A 1 105 ? 4.665 -7.868 -14.451 1.00 97.75 105 TRP A C 1
ATOM 837 O O . TRP A 1 105 ? 5.203 -7.318 -13.489 1.00 97.75 105 TRP A O 1
ATOM 847 N N . VAL A 1 106 ? 3.800 -8.865 -14.313 1.00 96.75 106 VAL A N 1
ATOM 848 C CA . VAL A 1 106 ? 3.448 -9.512 -13.047 1.00 96.75 106 VAL A CA 1
ATOM 849 C C . VAL A 1 106 ? 3.482 -11.027 -13.234 1.00 96.75 106 VAL A C 1
ATOM 851 O O . VAL A 1 106 ? 3.257 -11.539 -14.331 1.00 96.75 106 VAL A O 1
ATOM 854 N N . TRP A 1 107 ? 3.731 -11.778 -12.160 1.00 94.19 107 TRP A N 1
ATOM 855 C CA . TRP A 1 107 ? 3.688 -13.239 -12.245 1.00 94.19 107 TRP A CA 1
ATOM 856 C C . TRP A 1 107 ? 2.245 -13.742 -12.479 1.00 94.19 107 TRP A C 1
ATOM 858 O O . TRP A 1 107 ? 1.297 -13.082 -12.047 1.00 94.19 107 TRP A O 1
ATOM 868 N N . PRO A 1 108 ? 2.030 -14.912 -13.115 1.00 93.56 108 PRO A N 1
ATOM 869 C CA . PRO A 1 108 ? 0.698 -15.343 -13.565 1.00 93.56 108 PRO A CA 1
ATOM 870 C C . PRO A 1 108 ? -0.388 -15.341 -12.482 1.00 93.56 108 PRO A C 1
ATOM 872 O O . PRO A 1 108 ? -1.504 -14.881 -12.712 1.00 93.56 108 PRO A O 1
ATOM 875 N N . GLN A 1 109 ? -0.055 -15.793 -11.272 1.00 93.62 109 GLN A N 1
ATOM 876 C CA . GLN A 1 109 ? -0.991 -15.806 -10.145 1.00 93.62 109 GLN A CA 1
ATOM 877 C C . GLN A 1 109 ? -1.387 -14.387 -9.712 1.00 93.62 109 GLN A C 1
ATOM 879 O O . GLN A 1 109 ? -2.522 -14.162 -9.308 1.00 93.62 109 GLN A O 1
ATOM 884 N N . ARG A 1 110 ? -0.478 -13.411 -9.820 1.00 93.31 110 ARG A N 1
ATOM 885 C CA . ARG A 1 110 ? -0.778 -12.004 -9.521 1.00 93.31 110 ARG A CA 1
ATOM 886 C C . ARG A 1 110 ? -1.717 -11.398 -10.548 1.00 93.31 110 ARG A C 1
ATOM 888 O O . ARG A 1 110 ? -2.604 -10.653 -10.153 1.00 93.31 110 ARG A O 1
ATOM 895 N N . LEU A 1 111 ? -1.546 -11.734 -11.828 1.00 93.00 111 LEU A N 1
ATOM 896 C CA . LEU A 1 111 ? -2.447 -11.266 -12.882 1.00 93.00 111 LEU A CA 1
ATOM 897 C C . LEU A 1 111 ? -3.886 -11.741 -12.629 1.00 93.00 111 LEU A C 1
ATOM 899 O O . LEU A 1 111 ? -4.818 -10.952 -12.740 1.00 93.00 111 LEU A O 1
ATOM 903 N N . GLN A 1 112 ? -4.061 -12.997 -12.201 1.00 92.44 112 GLN A N 1
ATOM 904 C CA . GLN A 1 112 ? -5.371 -13.524 -11.799 1.00 92.44 112 GLN A CA 1
ATOM 905 C C . GLN A 1 112 ? -5.971 -12.730 -10.633 1.00 92.44 112 GLN A C 1
ATOM 907 O O . GLN A 1 112 ? -7.137 -12.350 -10.691 1.00 92.44 112 GLN A O 1
ATOM 912 N N . THR A 1 113 ? -5.177 -12.435 -9.597 1.00 92.25 113 THR A N 1
ATOM 913 C CA . THR A 1 113 ? -5.623 -11.599 -8.471 1.00 92.25 113 THR A CA 1
ATOM 914 C C . THR A 1 113 ? -6.050 -10.207 -8.930 1.00 92.25 113 THR A C 1
ATOM 916 O O . THR A 1 113 ? -7.099 -9.734 -8.512 1.00 92.25 113 THR A O 1
ATOM 919 N N . ILE A 1 114 ? -5.276 -9.555 -9.801 1.00 92.19 114 ILE A N 1
ATOM 920 C CA . ILE A 1 114 ? -5.598 -8.217 -10.317 1.00 92.19 114 ILE A CA 1
ATOM 921 C C . ILE A 1 114 ? -6.929 -8.226 -11.079 1.00 92.19 114 ILE A C 1
ATOM 923 O O . ILE A 1 114 ? -7.764 -7.358 -10.834 1.00 92.19 114 ILE A O 1
ATOM 927 N N . HIS A 1 115 ? -7.153 -9.234 -11.928 1.00 90.62 115 HIS A N 1
ATOM 928 C CA . HIS A 1 115 ? -8.405 -9.376 -12.671 1.00 90.62 115 HIS A CA 1
ATOM 929 C C . HIS A 1 115 ? -9.608 -9.583 -11.739 1.00 90.62 115 HIS A C 1
ATOM 931 O O . HIS A 1 115 ? -10.653 -8.966 -11.922 1.00 90.62 115 HIS A O 1
ATOM 937 N N . LEU A 1 116 ? -9.450 -10.397 -10.687 1.00 92.19 116 LEU A N 1
ATOM 938 C CA . LEU A 1 116 ? -10.491 -10.600 -9.671 1.00 92.19 116 LEU A CA 1
ATOM 939 C C . LEU A 1 116 ? -10.823 -9.321 -8.891 1.00 92.19 116 LEU A C 1
ATOM 941 O O . LEU A 1 116 ? -11.966 -9.139 -8.483 1.00 92.19 116 LEU A O 1
ATOM 945 N N . LEU A 1 117 ? -9.836 -8.450 -8.673 1.00 90.25 117 LEU A N 1
ATOM 946 C CA . LEU A 1 117 ? -10.031 -7.164 -8.002 1.00 90.25 117 LEU A CA 1
ATOM 947 C C . LEU A 1 117 ? -10.620 -6.090 -8.934 1.00 90.25 117 LEU A C 1
ATOM 949 O O . LEU A 1 117 ? -11.062 -5.055 -8.446 1.00 90.25 117 LEU A O 1
ATOM 953 N N . GLY A 1 118 ? -10.618 -6.310 -10.255 1.00 89.44 118 GLY A N 1
ATOM 954 C CA . GLY A 1 118 ? -11.137 -5.364 -11.249 1.00 89.44 118 GLY A CA 1
ATOM 955 C C . GLY A 1 118 ? -10.334 -4.063 -11.376 1.00 89.44 118 GLY A C 1
ATOM 956 O O . GLY A 1 118 ? -10.837 -3.085 -11.923 1.00 89.44 118 GLY A O 1
ATOM 957 N N . ILE A 1 119 ? -9.097 -4.032 -10.867 1.00 84.50 119 ILE A N 1
ATOM 958 C CA . ILE A 1 119 ? -8.256 -2.820 -10.795 1.00 84.50 119 ILE A CA 1
ATOM 959 C C . ILE A 1 119 ? -7.741 -2.400 -12.176 1.00 84.50 119 ILE A C 1
ATOM 961 O O . ILE A 1 119 ? -7.473 -1.226 -12.427 1.00 84.50 119 ILE A O 1
ATOM 965 N N . ASP A 1 120 ? -7.586 -3.360 -13.083 1.00 79.06 120 ASP A N 1
ATOM 966 C CA . ASP A 1 120 ? -7.139 -3.102 -14.446 1.00 79.06 120 ASP A CA 1
ATOM 967 C C . ASP A 1 120 ? -8.244 -2.513 -15.335 1.00 79.06 120 ASP A C 1
ATOM 969 O O . ASP A 1 120 ? -7.935 -2.072 -16.437 1.00 79.06 120 ASP A O 1
ATOM 973 N N . GLU A 1 121 ? -9.504 -2.450 -14.880 1.00 78.81 121 GLU A N 1
ATOM 974 C CA . GLU A 1 121 ? -10.665 -1.999 -15.668 1.00 78.81 121 GLU A CA 1
ATOM 975 C C . GLU A 1 121 ? -10.757 -2.697 -17.048 1.00 78.81 121 GLU A C 1
ATOM 977 O O . GLU A 1 121 ? -11.215 -2.099 -18.024 1.00 78.81 121 GLU A O 1
ATOM 982 N N . ASN A 1 122 ? -10.283 -3.948 -17.167 1.00 68.88 122 ASN A N 1
ATOM 983 C CA . ASN A 1 122 ? -10.092 -4.666 -18.443 1.00 68.88 122 ASN A CA 1
ATOM 984 C C . ASN A 1 122 ? -9.174 -3.957 -19.459 1.00 68.88 122 ASN A C 1
ATOM 986 O O . ASN A 1 122 ? -9.230 -4.221 -20.663 1.00 68.88 122 ASN A O 1
ATOM 990 N N . ARG A 1 123 ? -8.325 -3.041 -19.000 1.00 77.75 123 ARG A N 1
ATOM 991 C CA . ARG A 1 123 ? -7.274 -2.424 -19.804 1.00 77.75 123 ARG A CA 1
ATOM 992 C C . ARG A 1 123 ? -6.035 -3.309 -19.771 1.00 77.75 123 ARG A C 1
ATOM 994 O O . ARG A 1 123 ? -5.717 -3.947 -18.772 1.00 77.75 123 ARG A O 1
ATOM 1001 N N . ASP A 1 124 ? -5.277 -3.275 -20.856 1.00 86.25 124 ASP A N 1
ATOM 1002 C CA . ASP A 1 124 ? -4.059 -4.067 -21.032 1.00 86.25 124 ASP A CA 1
ATOM 1003 C C . ASP A 1 124 ? -2.851 -3.415 -20.314 1.00 86.25 124 ASP A C 1
ATOM 1005 O O . ASP A 1 124 ? -1.865 -3.021 -20.935 1.00 86.25 124 ASP A O 1
ATOM 1009 N N . ILE A 1 125 ? -2.987 -3.214 -18.994 1.00 93.12 125 ILE A N 1
ATOM 1010 C CA . ILE A 1 125 ? -2.011 -2.556 -18.101 1.00 93.12 125 ILE A CA 1
ATOM 1011 C C . ILE A 1 125 ? -0.971 -3.557 -17.593 1.00 93.12 125 ILE A C 1
ATOM 1013 O O . ILE A 1 125 ? 0.218 -3.246 -17.499 1.00 93.12 125 ILE A O 1
ATOM 1017 N N . PHE A 1 126 ? -1.419 -4.763 -17.254 1.00 95.25 126 PHE A N 1
ATOM 1018 C CA . PHE A 1 126 ? -0.587 -5.809 -16.676 1.00 95.25 126 PHE A CA 1
ATOM 1019 C C . PHE A 1 126 ? -0.391 -6.948 -17.668 1.00 95.25 126 PHE A C 1
ATOM 1021 O O . PHE A 1 126 ? -1.287 -7.287 -18.434 1.00 95.25 126 PHE A O 1
ATOM 1028 N N . THR A 1 127 ? 0.788 -7.563 -17.651 1.00 95.44 127 THR A N 1
ATOM 1029 C CA . THR A 1 127 ? 1.119 -8.659 -18.566 1.00 95.44 127 THR A CA 1
ATOM 1030 C C . THR A 1 127 ? 1.984 -9.716 -17.889 1.00 95.44 127 THR A C 1
ATOM 1032 O O . THR A 1 127 ? 2.667 -9.439 -16.909 1.00 95.44 127 THR A O 1
ATOM 1035 N N . THR A 1 128 ? 1.981 -10.935 -18.421 1.00 95.81 128 THR A N 1
ATOM 1036 C CA . THR A 1 128 ? 2.931 -11.998 -18.053 1.00 95.81 128 THR A CA 1
ATOM 1037 C C . THR A 1 128 ? 4.053 -12.156 -19.079 1.00 95.81 128 THR A C 1
ATOM 1039 O O . THR A 1 128 ? 4.922 -13.009 -18.902 1.00 95.81 128 THR A O 1
ATOM 1042 N N . GLN A 1 129 ? 4.058 -11.356 -20.149 1.00 94.56 129 GLN A N 1
ATOM 1043 C CA . GLN A 1 129 ? 5.079 -11.408 -21.195 1.00 94.56 129 GLN A CA 1
ATOM 1044 C C . GLN A 1 129 ? 6.227 -10.456 -20.857 1.00 94.56 129 GLN A C 1
ATOM 1046 O O . GLN A 1 129 ? 6.032 -9.244 -20.770 1.00 94.56 129 GLN A O 1
ATOM 1051 N N . THR A 1 130 ? 7.425 -11.001 -20.657 1.00 92.00 130 THR A N 1
ATOM 1052 C CA . THR A 1 130 ? 8.625 -10.224 -20.306 1.00 92.00 130 THR A CA 1
ATOM 1053 C C . THR A 1 130 ? 9.148 -9.382 -21.469 1.00 92.00 130 THR A C 1
ATOM 1055 O O . THR A 1 130 ? 9.767 -8.354 -21.239 1.00 92.00 130 THR A O 1
ATOM 1058 N N . SER A 1 131 ? 8.862 -9.761 -22.716 1.00 93.19 131 SER A N 1
ATOM 1059 C CA . SER A 1 131 ? 9.284 -9.027 -23.918 1.00 93.19 131 SER A CA 1
ATOM 1060 C C . SER A 1 131 ? 8.554 -7.697 -24.130 1.00 93.19 131 SER A C 1
ATOM 1062 O O . SER A 1 131 ? 9.030 -6.852 -24.882 1.00 93.19 131 SER A O 1
ATOM 1064 N N . LEU A 1 132 ? 7.395 -7.500 -23.493 1.00 93.75 132 LEU A N 1
ATOM 1065 C CA . LEU A 1 132 ? 6.550 -6.320 -23.703 1.00 93.75 132 LEU A CA 1
ATOM 1066 C C . LEU A 1 132 ? 6.887 -5.149 -22.774 1.00 93.75 132 LEU A C 1
ATOM 1068 O O . LEU A 1 132 ? 6.330 -4.064 -22.939 1.00 93.75 132 LEU A O 1
ATOM 1072 N N . THR A 1 133 ? 7.727 -5.358 -21.759 1.00 96.31 133 THR A N 1
ATOM 1073 C CA . THR A 1 133 ? 8.036 -4.324 -20.771 1.00 96.31 133 THR A CA 1
ATOM 1074 C C . THR A 1 133 ? 9.330 -4.599 -20.021 1.00 96.31 133 THR A C 1
ATOM 1076 O O . THR A 1 133 ? 9.607 -5.728 -19.628 1.00 96.31 133 THR A O 1
ATOM 1079 N N . ARG A 1 134 ? 10.068 -3.522 -19.738 1.00 96.38 134 ARG A N 1
ATOM 1080 C CA . ARG A 1 134 ? 11.249 -3.531 -18.864 1.00 96.38 134 ARG A CA 1
ATOM 1081 C C . ARG A 1 134 ? 10.917 -3.451 -17.370 1.00 96.38 134 ARG A C 1
ATOM 1083 O O . ARG A 1 134 ? 11.814 -3.514 -16.535 1.00 96.38 134 ARG A O 1
ATOM 1090 N N . ILE A 1 135 ? 9.648 -3.221 -17.008 1.00 97.88 135 ILE A N 1
ATOM 1091 C CA . ILE A 1 135 ? 9.216 -3.000 -15.619 1.00 97.88 135 ILE A CA 1
ATOM 1092 C C . ILE A 1 135 ? 8.514 -4.250 -15.100 1.00 97.88 135 ILE A C 1
ATOM 1094 O O . ILE A 1 135 ? 7.463 -4.645 -15.607 1.00 97.88 135 ILE A O 1
ATOM 1098 N N . ARG A 1 136 ? 9.072 -4.849 -14.046 1.00 97.12 136 ARG A N 1
ATOM 1099 C CA . ARG A 1 136 ? 8.612 -6.120 -13.481 1.00 97.12 136 ARG A CA 1
ATOM 1100 C C . ARG A 1 136 ? 8.274 -5.969 -12.006 1.00 97.12 136 ARG A C 1
ATOM 1102 O O . ARG A 1 136 ? 9.141 -5.680 -11.185 1.00 97.12 136 ARG A O 1
ATOM 1109 N N . ALA A 1 137 ? 7.019 -6.216 -11.655 1.00 97.31 137 ALA A N 1
ATOM 1110 C CA . ALA A 1 137 ? 6.584 -6.357 -10.276 1.00 97.31 137 ALA A CA 1
ATOM 1111 C C . ALA A 1 137 ? 6.758 -7.816 -9.835 1.00 97.31 137 ALA A C 1
ATOM 1113 O O . ALA A 1 137 ? 6.105 -8.732 -10.339 1.00 97.31 137 ALA A O 1
ATOM 1114 N N . VAL A 1 138 ? 7.662 -8.029 -8.883 1.00 95.56 138 VAL A N 1
ATOM 1115 C CA . VAL A 1 138 ? 8.059 -9.352 -8.391 1.00 95.56 138 VAL A CA 1
ATOM 1116 C C . VAL A 1 138 ? 7.742 -9.485 -6.902 1.00 95.56 138 VAL A C 1
ATOM 1118 O O . VAL A 1 138 ? 7.636 -8.472 -6.203 1.00 95.56 138 VAL A O 1
ATOM 1121 N N . PRO A 1 139 ? 7.621 -10.713 -6.367 1.00 94.50 139 PRO A N 1
ATOM 1122 C CA . PRO A 1 139 ? 7.442 -10.902 -4.936 1.00 94.50 139 PRO A CA 1
ATOM 1123 C C . PRO A 1 139 ? 8.567 -10.238 -4.135 1.00 94.50 139 PRO A C 1
ATOM 1125 O O . PRO A 1 139 ? 9.743 -10.462 -4.392 1.00 94.50 139 PRO A O 1
ATOM 1128 N N . ARG A 1 140 ? 8.223 -9.474 -3.100 1.00 91.06 140 ARG A N 1
ATOM 1129 C CA . ARG A 1 140 ? 9.150 -8.653 -2.303 1.00 91.06 140 ARG A CA 1
ATOM 1130 C C . ARG A 1 140 ? 10.437 -9.375 -1.896 1.00 91.06 140 ARG A C 1
ATOM 1132 O O . ARG A 1 140 ? 11.512 -8.789 -1.890 1.00 91.06 140 ARG A O 1
ATOM 1139 N N . TYR A 1 141 ? 10.336 -10.653 -1.537 1.00 88.25 141 TYR A N 1
ATOM 1140 C CA . TYR A 1 141 ? 11.472 -11.449 -1.077 1.00 88.25 141 TYR A CA 1
ATOM 1141 C C . TYR A 1 141 ? 12.478 -11.819 -2.181 1.00 88.25 141 TYR A C 1
ATOM 1143 O O . TYR A 1 141 ? 13.541 -12.334 -1.836 1.00 88.25 141 TYR A O 1
ATOM 1151 N N . SER A 1 142 ? 12.146 -11.638 -3.465 1.00 87.81 142 SER A N 1
ATOM 1152 C CA . SER A 1 142 ? 13.055 -11.887 -4.590 1.00 87.81 142 SER A CA 1
ATOM 1153 C C . SER A 1 142 ? 13.950 -10.690 -4.895 1.00 87.81 142 SER A C 1
ATOM 1155 O O . SER A 1 142 ? 14.917 -10.843 -5.633 1.00 87.81 142 SER A O 1
ATOM 1157 N N . VAL A 1 143 ? 13.661 -9.518 -4.327 1.00 88.44 143 VAL A N 1
ATOM 1158 C CA . VAL A 1 143 ? 14.527 -8.341 -4.435 1.00 88.44 143 VAL A CA 1
ATOM 1159 C C . VAL A 1 143 ? 15.594 -8.435 -3.346 1.00 88.44 143 VAL A C 1
ATOM 1161 O O . VAL A 1 143 ? 15.397 -8.006 -2.208 1.00 88.44 143 VAL A O 1
ATOM 1164 N N . THR A 1 144 ? 16.711 -9.075 -3.684 1.00 87.12 144 THR A N 1
ATOM 1165 C CA . THR A 1 144 ? 17.905 -9.210 -2.838 1.00 87.12 144 THR A CA 1
ATOM 1166 C C . THR A 1 144 ? 19.131 -8.717 -3.597 1.00 87.12 144 THR A C 1
ATOM 1168 O O . THR A 1 144 ? 19.106 -8.666 -4.824 1.00 87.12 144 THR A O 1
ATOM 1171 N N . ILE A 1 145 ? 20.203 -8.387 -2.870 1.00 85.00 145 ILE A N 1
ATOM 1172 C CA . ILE A 1 145 ? 21.484 -7.977 -3.468 1.00 85.00 145 ILE A CA 1
ATOM 1173 C C . ILE A 1 145 ? 21.964 -9.045 -4.452 1.00 85.00 145 ILE A C 1
ATOM 1175 O O . ILE A 1 145 ? 22.115 -8.749 -5.626 1.00 85.00 145 ILE A O 1
ATOM 1179 N N . ASP A 1 146 ? 22.074 -10.296 -3.996 1.00 87.25 146 ASP A N 1
ATOM 1180 C CA . ASP A 1 146 ? 22.561 -11.416 -4.810 1.00 87.25 146 ASP A CA 1
ATOM 1181 C C . ASP A 1 146 ? 21.776 -11.582 -6.124 1.00 87.25 146 ASP A C 1
ATOM 1183 O O . ASP A 1 146 ? 22.353 -11.848 -7.175 1.00 87.25 146 ASP A O 1
ATOM 1187 N N . ASN A 1 147 ? 20.451 -11.399 -6.082 1.00 89.56 147 ASN A N 1
ATOM 1188 C CA . ASN A 1 147 ? 19.612 -11.517 -7.272 1.00 89.56 147 ASN A CA 1
ATOM 1189 C C . ASN A 1 147 ? 19.798 -10.322 -8.214 1.00 89.56 147 ASN A C 1
ATOM 1191 O O . ASN A 1 147 ? 19.822 -10.512 -9.425 1.00 89.56 147 ASN A O 1
ATOM 1195 N N . LEU A 1 148 ? 19.920 -9.103 -7.679 1.00 89.38 148 LEU A N 1
ATOM 1196 C CA . LEU A 1 148 ? 20.178 -7.911 -8.490 1.00 89.38 148 LEU A CA 1
ATOM 1197 C C . LEU A 1 148 ? 21.570 -7.963 -9.127 1.00 89.38 148 LEU A C 1
ATOM 1199 O O . LEU A 1 148 ? 21.697 -7.672 -10.309 1.00 89.38 148 LEU A O 1
ATOM 1203 N N . GLU A 1 149 ? 22.593 -8.398 -8.390 1.00 89.31 149 GLU A N 1
ATOM 1204 C CA . GLU A 1 149 ? 23.939 -8.622 -8.925 1.00 89.31 149 GLU A CA 1
ATOM 1205 C C . GLU A 1 149 ? 23.928 -9.667 -10.044 1.00 89.31 149 GLU A C 1
ATOM 1207 O O . GLU A 1 149 ? 24.524 -9.438 -11.093 1.00 89.31 149 GLU A O 1
ATOM 1212 N N . ALA A 1 150 ? 23.198 -10.774 -9.865 1.00 90.12 150 ALA A N 1
ATOM 1213 C CA . ALA A 1 150 ? 23.034 -11.782 -10.906 1.00 90.12 150 ALA A CA 1
ATOM 1214 C C . ALA A 1 150 ? 22.342 -11.216 -12.159 1.00 90.12 150 ALA A C 1
ATOM 1216 O O . ALA A 1 150 ? 22.828 -11.434 -13.266 1.00 90.12 150 ALA A O 1
ATOM 1217 N N . LEU A 1 151 ? 21.257 -10.447 -12.010 1.00 90.69 151 LEU A N 1
ATOM 1218 C CA . LEU A 1 151 ? 20.569 -9.803 -13.140 1.00 90.69 151 LEU A CA 1
ATOM 1219 C C . LEU A 1 151 ? 21.472 -8.791 -13.861 1.00 90.69 151 LEU A C 1
ATOM 1221 O O . LEU A 1 151 ? 21.515 -8.778 -15.091 1.00 90.69 151 LEU A O 1
ATOM 1225 N N . ASN A 1 152 ? 22.267 -8.033 -13.103 1.00 90.25 152 ASN A N 1
ATOM 1226 C CA . ASN A 1 152 ? 23.249 -7.084 -13.625 1.00 90.25 152 ASN A CA 1
ATOM 1227 C C . ASN A 1 152 ? 24.370 -7.736 -14.452 1.00 90.25 152 ASN A C 1
ATOM 1229 O O . ASN A 1 152 ? 25.015 -7.042 -15.236 1.00 90.25 152 ASN A O 1
ATOM 1233 N N . THR A 1 153 ? 24.593 -9.053 -14.339 1.00 91.50 153 THR A N 1
ATOM 1234 C CA . THR A 1 153 ? 25.513 -9.770 -15.246 1.00 91.50 153 THR A CA 1
ATOM 1235 C C . THR A 1 153 ? 24.960 -9.932 -16.662 1.00 91.50 153 THR A C 1
ATOM 1237 O O . THR A 1 153 ? 25.738 -10.082 -17.602 1.00 91.50 153 THR A O 1
ATOM 1240 N N . VAL A 1 154 ? 23.633 -9.892 -16.815 1.00 90.94 154 VAL A N 1
ATOM 1241 C CA . VAL A 1 154 ? 22.932 -10.060 -18.094 1.00 90.94 154 VAL A CA 1
ATOM 12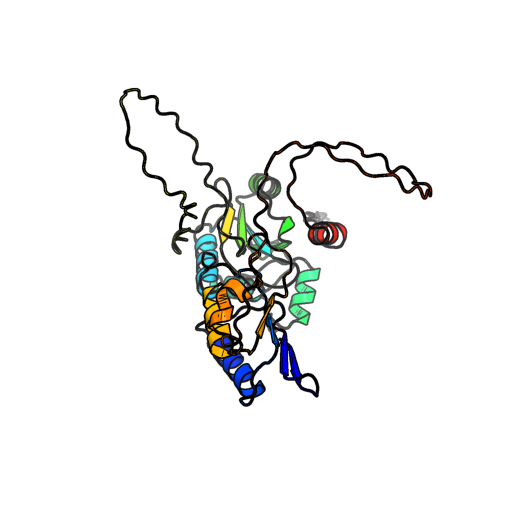42 C C . VAL A 1 154 ? 22.593 -8.701 -18.695 1.00 90.94 154 VAL A C 1
ATOM 1244 O O . VAL A 1 154 ? 22.891 -8.444 -19.859 1.00 90.94 154 VAL A O 1
ATOM 1247 N N . CYS A 1 155 ? 21.981 -7.818 -17.903 1.00 89.62 155 CYS A N 1
ATOM 1248 C CA . CYS A 1 155 ? 21.591 -6.481 -18.337 1.00 89.62 155 CYS A CA 1
ATOM 1249 C C . CYS A 1 155 ? 21.533 -5.503 -17.153 1.00 89.62 155 CYS A C 1
ATOM 1251 O O . CYS A 1 155 ? 21.196 -5.923 -16.041 1.00 89.62 155 CYS A O 1
ATOM 1253 N N . PRO A 1 156 ? 21.822 -4.205 -17.365 1.00 94.44 156 PRO A N 1
ATOM 1254 C CA . PRO A 1 156 ? 21.710 -3.200 -16.311 1.00 94.44 156 PRO A CA 1
ATOM 1255 C C . PRO A 1 156 ? 20.312 -3.222 -15.689 1.00 94.44 156 PRO A C 1
ATOM 1257 O O . PRO A 1 156 ? 19.315 -3.136 -16.397 1.00 94.44 156 PRO A O 1
ATOM 1260 N N . THR A 1 157 ? 20.226 -3.371 -14.372 1.00 94.38 157 THR A N 1
ATOM 1261 C CA . THR A 1 157 ? 18.980 -3.613 -13.642 1.00 94.38 157 THR A CA 1
ATOM 1262 C C . THR A 1 157 ? 18.967 -2.817 -12.344 1.00 94.38 157 THR A C 1
ATOM 1264 O O . THR A 1 157 ? 19.889 -2.920 -11.536 1.00 94.38 157 THR A O 1
ATOM 1267 N N . ILE A 1 158 ? 17.882 -2.079 -12.099 1.00 95.00 158 ILE A N 1
ATOM 1268 C CA . ILE A 1 158 ? 17.639 -1.406 -10.819 1.00 95.00 158 ILE A CA 1
ATOM 1269 C C . ILE A 1 158 ? 16.550 -2.111 -10.005 1.00 95.00 158 ILE A C 1
ATOM 1271 O O . ILE A 1 158 ? 15.537 -2.573 -10.536 1.00 95.00 158 ILE A O 1
ATOM 1275 N N . GLY A 1 159 ? 16.742 -2.165 -8.688 1.00 94.50 159 GLY A N 1
ATOM 1276 C CA . GLY A 1 159 ? 15.762 -2.684 -7.734 1.00 94.50 159 GLY A CA 1
ATOM 1277 C C . GLY A 1 159 ? 15.053 -1.567 -6.971 1.00 94.50 159 GLY A C 1
ATOM 1278 O O . GLY A 1 159 ? 15.702 -0.707 -6.383 1.00 94.50 159 GLY A O 1
ATOM 1279 N N . ILE A 1 160 ? 13.724 -1.596 -6.912 1.00 94.69 160 ILE A N 1
ATOM 1280 C CA . ILE A 1 160 ? 12.904 -0.633 -6.169 1.00 94.69 160 ILE A CA 1
ATOM 1281 C C . ILE A 1 160 ? 12.073 -1.372 -5.122 1.00 94.69 160 ILE A C 1
ATOM 1283 O O . ILE A 1 160 ? 11.319 -2.296 -5.431 1.00 94.69 160 ILE A O 1
ATOM 1287 N N . LEU A 1 161 ? 12.188 -0.942 -3.867 1.00 93.62 161 LEU A N 1
ATOM 1288 C CA . LEU A 1 161 ? 11.473 -1.511 -2.733 1.00 93.62 161 LEU A CA 1
ATOM 1289 C C . LEU A 1 161 ? 10.544 -0.465 -2.088 1.00 93.62 161 LEU A C 1
ATOM 1291 O O . LEU A 1 161 ? 10.983 0.300 -1.225 1.00 93.62 161 LEU A O 1
ATOM 1295 N N . PRO A 1 162 ? 9.253 -0.429 -2.464 1.00 92.81 162 PRO A N 1
ATOM 1296 C CA . PRO A 1 162 ? 8.246 0.378 -1.777 1.00 92.81 162 PRO A CA 1
ATOM 1297 C C . PRO A 1 162 ? 7.976 -0.198 -0.377 1.00 92.81 162 PRO A C 1
ATOM 1299 O O . PRO A 1 162 ? 7.374 -1.263 -0.210 1.00 92.81 162 PRO A O 1
ATOM 1302 N N . SER A 1 163 ? 8.493 0.467 0.654 1.00 85.31 163 SER A N 1
ATOM 1303 C CA . SER A 1 163 ? 8.464 -0.006 2.033 1.00 85.31 163 SER A CA 1
ATOM 1304 C C . SER A 1 163 ? 8.515 1.143 3.029 1.00 85.31 163 SER A C 1
ATOM 1306 O O . SER A 1 163 ? 9.516 1.841 3.111 1.00 85.31 163 SER A O 1
ATOM 1308 N N . ALA A 1 164 ? 7.500 1.240 3.883 1.00 71.12 164 ALA A N 1
ATOM 1309 C CA . ALA A 1 164 ? 7.468 2.178 5.004 1.00 71.12 164 ALA A CA 1
ATOM 1310 C C . ALA A 1 164 ? 8.218 1.706 6.259 1.00 71.12 164 ALA A C 1
ATOM 1312 O O . ALA A 1 164 ? 8.186 2.371 7.293 1.00 71.12 164 ALA A O 1
ATOM 1313 N N . ILE A 1 165 ? 8.923 0.564 6.192 1.00 67.12 165 ILE A N 1
ATOM 1314 C CA . ILE A 1 165 ? 9.968 0.273 7.183 1.00 67.12 165 ILE A CA 1
ATOM 1315 C C . ILE A 1 165 ? 10.885 1.498 7.197 1.00 67.12 165 ILE A C 1
ATOM 1317 O O . ILE A 1 165 ? 11.339 1.885 6.117 1.00 67.12 165 ILE A O 1
ATOM 1321 N N . PRO A 1 166 ? 11.117 2.117 8.368 1.00 46.50 166 PRO A N 1
ATOM 1322 C CA . PRO A 1 166 ? 11.826 3.374 8.433 1.00 46.50 166 PRO A CA 1
ATOM 1323 C C . PRO A 1 166 ? 13.159 3.215 7.730 1.00 46.50 166 PRO A C 1
ATOM 1325 O O . PRO A 1 166 ? 13.727 2.118 7.687 1.00 46.50 166 PRO A O 1
ATOM 1328 N N . CYS A 1 167 ? 13.693 4.341 7.294 1.00 48.34 167 CYS A N 1
ATOM 1329 C CA . CYS A 1 167 ? 15.057 4.573 6.836 1.00 48.34 167 CYS A CA 1
ATOM 1330 C C . CYS A 1 167 ? 16.130 4.188 7.887 1.00 48.34 167 CYS A C 1
ATOM 1332 O O . CYS A 1 167 ? 17.231 4.723 7.907 1.00 48.34 167 CYS A O 1
ATOM 1334 N N . LEU A 1 168 ? 15.828 3.247 8.783 1.00 39.53 168 LEU A N 1
ATOM 1335 C CA . LEU A 1 168 ? 16.689 2.510 9.686 1.00 39.53 168 LEU A CA 1
ATOM 1336 C C . LEU A 1 168 ? 17.549 1.511 8.905 1.00 39.53 168 LEU A C 1
ATOM 1338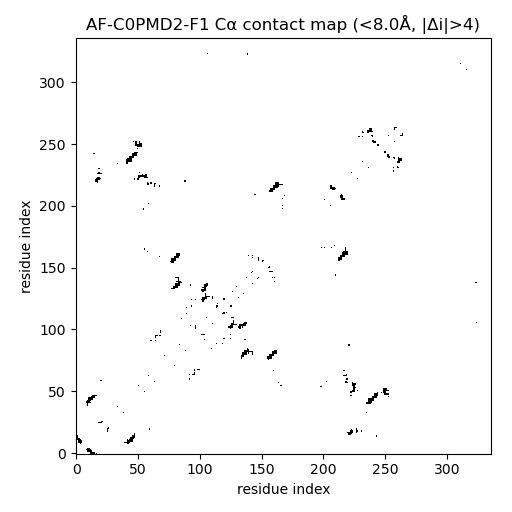 O O . LEU A 1 168 ? 17.653 0.332 9.241 1.00 39.53 168 LEU A O 1
ATOM 1342 N N . TRP A 1 169 ? 18.234 2.008 7.885 1.00 34.44 169 TRP A N 1
ATOM 1343 C CA . TRP A 1 169 ? 19.517 1.450 7.524 1.00 34.44 169 TRP A CA 1
ATOM 1344 C C . TRP A 1 169 ? 20.549 2.532 7.781 1.00 34.44 169 TRP A C 1
ATOM 1346 O O . TRP A 1 169 ? 20.587 3.562 7.114 1.00 34.44 169 TRP A O 1
ATOM 1356 N N . LYS A 1 170 ? 21.340 2.326 8.837 1.00 28.20 170 LYS A N 1
ATOM 1357 C CA . LYS A 1 170 ? 22.473 3.190 9.161 1.00 28.20 170 LYS A CA 1
ATOM 1358 C C . LYS A 1 170 ? 23.318 3.328 7.900 1.00 28.20 170 LYS A C 1
ATOM 1360 O O . LYS A 1 170 ? 23.685 2.301 7.327 1.00 28.20 170 LYS A O 1
ATOM 1365 N N . SER A 1 171 ? 23.688 4.554 7.523 1.00 29.16 171 SER A N 1
ATOM 1366 C CA . SER A 1 171 ? 24.862 4.705 6.677 1.00 29.16 171 SER A CA 1
ATOM 1367 C C . SER A 1 171 ? 25.997 4.018 7.438 1.00 29.16 171 SER A C 1
ATOM 1369 O O . SER A 1 171 ? 26.363 4.384 8.558 1.00 29.16 171 SER A O 1
ATOM 1371 N N . SER A 1 172 ? 26.529 2.934 6.889 1.00 31.84 172 SER A N 1
ATOM 1372 C CA . SER A 1 172 ? 27.882 2.539 7.238 1.00 31.84 172 SER A CA 1
ATOM 1373 C C . SER A 1 172 ? 28.811 3.501 6.509 1.00 31.84 172 SER A C 1
ATOM 1375 O O . SER A 1 172 ? 29.577 3.088 5.645 1.00 31.84 172 SER A O 1
ATOM 1377 N N . GLU A 1 173 ? 28.724 4.798 6.815 1.00 29.59 173 GLU A N 1
ATOM 1378 C CA . GLU A 1 173 ? 29.817 5.693 6.487 1.00 29.59 173 GLU A CA 1
ATOM 1379 C C . GLU A 1 173 ? 30.987 5.267 7.360 1.00 29.59 173 GLU A C 1
ATOM 1381 O O . GLU A 1 173 ? 30.939 5.255 8.596 1.00 29.59 173 GLU A O 1
ATOM 1386 N N . GLY A 1 174 ? 32.004 4.760 6.668 1.00 29.59 174 GLY A N 1
ATOM 1387 C CA . GLY A 1 174 ? 33.189 4.189 7.259 1.00 29.59 174 GLY A CA 1
ATOM 1388 C C . GLY A 1 174 ? 33.761 5.124 8.312 1.00 29.59 174 GLY A C 1
ATOM 1389 O O . GLY A 1 174 ? 33.909 6.326 8.105 1.00 29.59 174 GLY A O 1
ATOM 1390 N N . LYS A 1 175 ? 34.140 4.543 9.452 1.00 27.19 175 LYS A N 1
ATOM 1391 C CA . LYS A 1 175 ? 35.040 5.193 10.400 1.00 27.19 175 LYS A CA 1
ATOM 1392 C C . LYS A 1 175 ? 36.351 5.514 9.682 1.00 27.19 175 LYS A C 1
ATOM 1394 O O . LYS A 1 175 ? 37.292 4.719 9.717 1.00 27.19 175 LYS A O 1
ATOM 1399 N N . ALA A 1 176 ? 36.431 6.691 9.074 1.00 28.25 176 ALA A N 1
ATOM 1400 C CA . ALA A 1 176 ? 37.693 7.319 8.757 1.00 28.25 176 ALA A CA 1
ATOM 1401 C C . ALA A 1 176 ? 38.376 7.624 10.096 1.00 28.25 176 ALA A C 1
ATOM 1403 O O . ALA A 1 176 ? 37.960 8.487 10.867 1.00 28.25 176 ALA A O 1
ATOM 1404 N N . LYS A 1 177 ? 39.402 6.834 10.418 1.00 31.45 177 LYS A N 1
ATOM 1405 C CA . LYS A 1 177 ? 40.301 7.098 11.538 1.00 31.45 177 LYS A CA 1
ATOM 1406 C C . LYS A 1 177 ? 41.077 8.380 11.229 1.00 31.45 177 LYS A C 1
ATOM 1408 O O . LYS A 1 177 ? 42.092 8.313 10.544 1.00 31.45 177 LYS A O 1
ATOM 1413 N N . SER A 1 178 ? 40.670 9.518 11.777 1.00 28.81 178 SER A N 1
ATOM 1414 C CA . SER A 1 178 ? 41.579 10.651 11.936 1.00 28.81 178 SER A CA 1
ATOM 1415 C C . SER A 1 178 ? 42.275 10.536 13.296 1.00 28.81 178 SER A C 1
ATOM 1417 O O . SER A 1 178 ? 41.674 10.596 14.367 1.00 28.81 178 SER A O 1
ATOM 1419 N N . LYS A 1 179 ? 43.585 10.278 13.248 1.00 27.61 179 LYS A N 1
ATOM 1420 C CA . LYS A 1 179 ? 44.496 10.453 14.382 1.00 27.61 179 LYS A CA 1
ATOM 1421 C C . LYS A 1 179 ? 44.660 11.956 14.630 1.00 27.61 179 LYS A C 1
ATOM 1423 O O . LYS A 1 179 ? 45.040 12.675 13.716 1.00 27.61 179 LYS A O 1
ATOM 1428 N N . GLY A 1 180 ? 44.479 12.396 15.871 1.00 27.25 180 GLY A N 1
ATOM 1429 C CA . GLY A 1 180 ? 44.870 13.726 16.344 1.00 27.25 180 GLY A CA 1
ATOM 1430 C C . GLY A 1 180 ? 44.759 13.790 17.866 1.00 27.25 180 GLY A C 1
ATOM 1431 O O . GLY A 1 180 ? 43.752 13.375 18.426 1.00 27.25 180 GLY A O 1
ATOM 1432 N N . ARG A 1 181 ? 45.827 14.207 18.547 1.00 25.45 181 ARG A N 1
ATOM 1433 C CA . ARG A 1 181 ? 46.078 14.018 19.985 1.00 25.45 181 ARG A CA 1
ATOM 1434 C C . ARG A 1 181 ? 46.387 15.374 20.634 1.00 25.45 181 ARG A C 1
ATOM 1436 O O . ARG A 1 181 ? 47.412 15.937 20.282 1.00 25.45 181 ARG A O 1
ATOM 1443 N N . SER A 1 182 ? 45.574 15.820 21.599 1.00 26.80 182 SER A N 1
ATOM 1444 C CA . SER A 1 182 ? 45.904 16.686 22.769 1.00 26.80 182 SER A CA 1
ATOM 1445 C C . SER A 1 182 ? 44.573 17.054 23.468 1.00 26.80 182 SER A C 1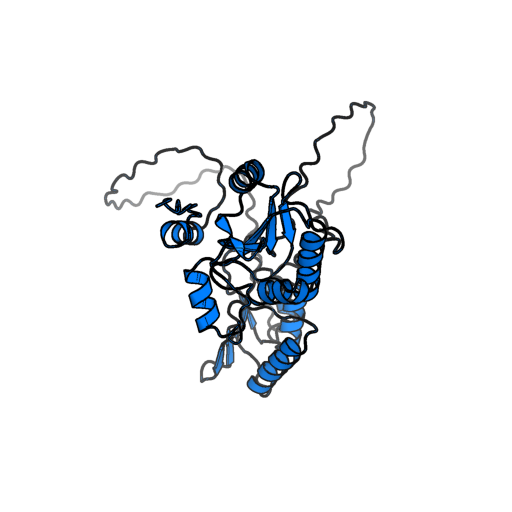
ATOM 1447 O O . SER A 1 182 ? 43.621 17.433 22.806 1.00 26.80 182 SER A O 1
ATOM 1449 N N . SER A 1 183 ? 44.260 16.648 24.705 1.00 24.25 183 SER A N 1
ATOM 1450 C CA . SER A 1 183 ? 44.773 16.951 26.055 1.00 24.25 183 SER A CA 1
ATOM 1451 C C . SER A 1 183 ? 43.998 18.072 26.784 1.00 24.25 183 SER A C 1
ATOM 1453 O O . SER A 1 183 ? 44.122 19.234 26.427 1.00 24.25 183 SER A O 1
ATOM 1455 N N . VAL A 1 184 ? 43.362 17.670 27.902 1.00 24.95 184 VAL A N 1
ATOM 1456 C CA . VAL A 1 184 ? 43.059 18.418 29.154 1.00 24.95 184 VAL A CA 1
ATOM 1457 C C . VAL A 1 184 ? 41.603 18.883 29.436 1.00 24.95 184 VAL A C 1
ATOM 1459 O O . VAL A 1 184 ? 41.147 19.919 28.984 1.00 24.95 184 VAL A O 1
ATOM 1462 N N . LYS A 1 185 ? 40.974 18.082 30.323 1.00 24.53 185 LYS A N 1
ATOM 1463 C CA . LYS A 1 185 ? 40.146 18.333 31.538 1.00 24.53 185 LYS A CA 1
ATOM 1464 C C . LYS A 1 185 ? 38.812 19.125 31.516 1.00 24.53 185 LYS A C 1
ATOM 1466 O O . LYS A 1 185 ? 38.796 20.342 31.540 1.00 24.53 185 LYS A O 1
ATOM 1471 N N . SER A 1 186 ? 37.759 18.345 31.825 1.00 26.11 186 SER A N 1
ATOM 1472 C CA . SER A 1 186 ? 36.773 18.498 32.924 1.00 26.11 186 SER A CA 1
ATOM 1473 C C . SER A 1 186 ? 35.772 19.659 32.897 1.00 26.11 186 SER A C 1
ATOM 1475 O O . SER A 1 186 ? 36.142 20.782 33.196 1.00 26.11 186 SER A O 1
ATOM 1477 N N . ILE A 1 187 ? 34.478 19.319 32.798 1.00 24.61 187 ILE A N 1
ATOM 1478 C CA . ILE A 1 187 ? 33.457 19.520 33.850 1.00 24.61 187 ILE A CA 1
ATOM 1479 C C . ILE A 1 187 ? 32.281 18.567 33.566 1.00 24.61 187 ILE A C 1
ATOM 1481 O O . ILE A 1 187 ? 31.853 18.394 32.429 1.00 24.61 187 ILE A O 1
ATOM 1485 N N . ARG A 1 188 ? 31.811 17.889 34.619 1.00 22.45 188 ARG A N 1
ATOM 1486 C CA . ARG A 1 188 ? 30.622 17.029 34.627 1.00 22.45 188 ARG A CA 1
ATOM 1487 C C . ARG A 1 188 ? 29.366 17.900 34.679 1.00 22.45 188 ARG A C 1
ATOM 1489 O O . ARG A 1 188 ? 29.221 18.674 35.618 1.00 22.45 188 ARG A O 1
ATOM 1496 N N . SER A 1 189 ? 28.414 17.648 33.791 1.00 23.53 189 SER A N 1
ATOM 1497 C CA . SER A 1 189 ? 26.991 17.818 34.082 1.00 23.53 189 SER A CA 1
ATOM 1498 C C . SER A 1 189 ? 26.224 16.631 33.503 1.00 23.53 189 SER A C 1
ATOM 1500 O O . SER A 1 189 ? 26.430 16.177 32.379 1.00 23.53 189 SER A O 1
ATOM 1502 N N . SER A 1 190 ? 25.431 16.042 34.383 1.00 25.88 190 SER A N 1
ATOM 1503 C CA . SER A 1 190 ? 24.572 14.890 34.184 1.00 25.88 190 SER A CA 1
ATOM 1504 C C . SER A 1 190 ? 23.356 15.254 33.342 1.00 25.88 190 SER A C 1
ATOM 1506 O O . SER A 1 190 ? 22.624 16.175 33.690 1.00 25.88 190 SER A O 1
ATOM 1508 N N . GLY A 1 191 ? 23.096 14.467 32.305 1.00 24.44 191 GLY A N 1
ATOM 1509 C CA . GLY A 1 191 ? 21.840 14.483 31.565 1.00 24.44 191 GLY A CA 1
ATOM 1510 C C . GLY A 1 191 ? 21.879 13.389 30.510 1.00 24.44 191 GLY A C 1
ATOM 1511 O O . GLY A 1 191 ? 22.364 13.609 29.407 1.00 24.44 191 GLY A O 1
ATOM 1512 N N . ARG A 1 192 ? 21.443 12.173 30.859 1.00 26.86 192 ARG A N 1
ATOM 1513 C CA . ARG A 1 192 ? 21.206 11.117 29.866 1.00 26.86 192 ARG A CA 1
ATOM 1514 C C . ARG A 1 192 ? 19.881 11.418 29.172 1.00 26.86 192 ARG A C 1
ATOM 1516 O O . ARG A 1 192 ? 18.855 10.870 29.548 1.00 26.86 192 ARG A O 1
ATOM 1523 N N . GLY A 1 193 ? 19.920 12.314 28.194 1.00 24.30 193 GLY A N 1
ATOM 1524 C CA . GLY A 1 193 ? 18.963 12.292 27.098 1.00 24.30 193 GLY A CA 1
ATOM 1525 C C . GLY A 1 193 ? 19.470 11.271 26.091 1.00 24.30 193 GLY A C 1
ATOM 1526 O O . GLY A 1 193 ? 20.476 11.513 25.425 1.00 24.30 193 GLY A O 1
ATOM 1527 N N . GLU A 1 194 ? 18.834 10.105 26.011 1.00 30.89 194 GLU A N 1
ATOM 1528 C CA . GLU A 1 194 ? 18.950 9.268 24.817 1.00 30.89 194 GLU A CA 1
ATOM 1529 C C . GLU A 1 194 ? 18.218 10.007 23.697 1.00 30.89 194 GLU A C 1
ATOM 1531 O O . GLU A 1 194 ? 17.018 9.855 23.502 1.00 30.89 194 GLU A O 1
ATOM 1536 N N . GLY A 1 195 ? 18.943 10.895 23.015 1.00 25.47 195 GLY A N 1
ATOM 1537 C CA . GLY A 1 195 ? 18.460 11.526 21.801 1.00 25.47 195 GLY A CA 1
ATOM 1538 C C . GLY A 1 195 ? 18.294 10.451 20.737 1.00 25.47 195 GLY A C 1
ATOM 1539 O O . GLY A 1 195 ? 19.281 10.009 20.146 1.00 25.47 195 GLY A O 1
ATOM 1540 N N . LEU A 1 196 ? 17.053 10.028 20.489 1.00 29.86 196 LEU A N 1
ATOM 1541 C CA . LEU A 1 196 ? 16.703 9.569 19.154 1.00 29.86 196 LEU A CA 1
ATOM 1542 C C . LEU A 1 196 ? 16.969 10.754 18.232 1.00 29.86 196 LEU A C 1
ATOM 1544 O O . LEU A 1 196 ? 16.349 11.805 18.356 1.00 29.86 196 LEU A O 1
ATOM 1548 N N . THR A 1 197 ? 17.956 10.592 17.363 1.00 30.41 197 THR A N 1
ATOM 1549 C CA . THR A 1 197 ? 18.204 11.521 16.271 1.00 30.41 197 THR A CA 1
ATOM 1550 C C . THR A 1 197 ? 16.909 11.624 15.471 1.00 30.41 197 THR A C 1
ATOM 1552 O O . THR A 1 197 ? 16.410 10.597 15.006 1.00 30.41 197 THR 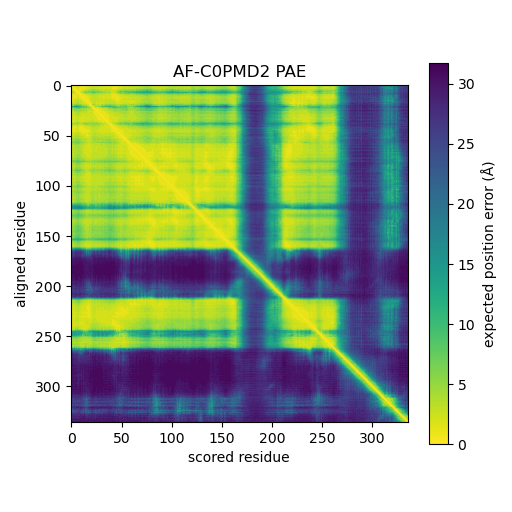A O 1
ATOM 1555 N N . GLU A 1 198 ? 16.346 12.829 15.355 1.00 30.77 198 GLU A N 1
ATOM 1556 C CA . GLU A 1 198 ? 15.323 13.123 14.353 1.00 30.77 198 GLU A CA 1
ATOM 1557 C C . GLU A 1 198 ? 15.832 12.597 13.009 1.00 30.77 198 GLU A C 1
ATOM 1559 O O . GLU A 1 198 ? 16.875 13.023 12.509 1.00 30.77 198 GLU A O 1
ATOM 1564 N N . MET A 1 199 ? 15.143 11.596 12.462 1.00 39.44 199 MET A N 1
ATOM 1565 C CA . MET A 1 199 ? 15.383 11.162 11.095 1.00 39.44 199 MET A CA 1
ATOM 1566 C C . MET A 1 199 ? 14.626 12.122 10.195 1.00 39.44 199 MET A C 1
ATOM 1568 O O . MET A 1 199 ? 13.466 11.891 9.859 1.00 39.44 199 MET A O 1
ATOM 1572 N N . ASP A 1 200 ? 15.303 13.205 9.836 1.00 34.44 200 ASP A N 1
ATOM 1573 C CA . ASP A 1 200 ? 14.862 14.100 8.781 1.00 34.44 200 ASP A CA 1
ATOM 1574 C C . ASP A 1 200 ? 14.923 13.324 7.455 1.00 34.44 200 ASP A C 1
ATOM 1576 O O . ASP A 1 200 ? 15.976 13.147 6.833 1.00 34.44 200 ASP A O 1
ATOM 1580 N N . CYS A 1 201 ? 13.797 12.718 7.079 1.00 38.59 201 CYS A N 1
ATOM 1581 C CA . CYS A 1 201 ? 13.652 12.054 5.795 1.00 38.59 201 CYS A CA 1
ATOM 1582 C C . CYS A 1 201 ? 13.482 13.148 4.752 1.00 38.59 201 CYS A C 1
ATOM 1584 O O . CYS A 1 201 ? 12.358 13.536 4.447 1.00 38.59 201 CYS A O 1
ATOM 1586 N N . ASN A 1 202 ? 14.598 13.655 4.228 1.00 40.53 202 ASN A N 1
ATOM 1587 C CA . ASN A 1 202 ? 14.556 14.658 3.178 1.00 40.53 202 ASN A CA 1
ATOM 1588 C C . ASN A 1 202 ? 13.781 14.073 1.973 1.00 40.53 202 ASN A C 1
ATOM 1590 O O . ASN A 1 202 ? 14.265 13.114 1.358 1.00 40.53 202 ASN A O 1
ATOM 1594 N N . PRO A 1 203 ? 12.590 14.598 1.616 1.00 43.72 203 PRO A N 1
ATOM 1595 C CA . PRO A 1 203 ? 11.728 14.007 0.586 1.00 43.72 203 PRO A CA 1
ATOM 1596 C C . PRO A 1 203 ? 12.359 14.006 -0.810 1.00 43.72 203 PRO A C 1
ATOM 1598 O O . PRO A 1 203 ? 11.840 13.372 -1.720 1.00 43.72 203 PRO A O 1
ATOM 1601 N N . LEU A 1 204 ? 13.460 14.737 -0.988 1.00 40.62 204 LEU A N 1
ATOM 1602 C CA . LEU A 1 204 ? 14.123 14.981 -2.266 1.00 40.62 204 LEU A CA 1
ATOM 1603 C C . LEU A 1 204 ? 15.294 14.023 -2.546 1.00 40.62 204 LEU A C 1
ATOM 1605 O O . LEU A 1 204 ? 15.854 14.054 -3.639 1.00 40.62 204 LEU A O 1
ATOM 1609 N N . SER A 1 205 ? 15.678 13.166 -1.594 1.00 48.19 205 SER A N 1
ATOM 1610 C CA . SER A 1 205 ? 16.751 12.183 -1.792 1.00 48.19 205 SER A CA 1
ATOM 1611 C C . SER A 1 205 ? 16.436 10.875 -1.058 1.00 48.19 205 SER A C 1
ATOM 1613 O O . SER A 1 205 ? 16.879 10.700 0.082 1.00 48.19 205 SER A O 1
ATOM 1615 N N . PRO A 1 206 ? 15.664 9.953 -1.667 1.00 48.03 206 PRO A N 1
ATOM 1616 C CA . PRO A 1 206 ? 15.367 8.670 -1.045 1.00 48.03 206 PRO A CA 1
ATOM 1617 C C . PRO A 1 206 ? 16.671 7.914 -0.734 1.00 48.03 206 PRO A C 1
ATOM 1619 O O . PRO A 1 206 ? 17.590 7.897 -1.562 1.00 48.03 206 PRO A O 1
ATOM 1622 N N . PRO A 1 207 ? 16.790 7.304 0.458 1.00 45.69 207 PRO A N 1
ATOM 1623 C CA . PRO A 1 207 ? 18.004 6.610 0.858 1.00 45.69 207 PRO A CA 1
ATOM 1624 C C . PRO A 1 207 ? 18.265 5.414 -0.068 1.00 45.69 207 PRO A C 1
ATOM 1626 O O . PRO A 1 207 ? 17.415 4.540 -0.262 1.00 45.69 207 PRO A O 1
ATOM 1629 N N . LYS A 1 208 ? 19.467 5.380 -0.650 1.00 48.62 208 LYS A N 1
ATOM 1630 C CA . LYS A 1 208 ? 19.957 4.246 -1.444 1.00 48.62 208 LYS A CA 1
ATOM 1631 C C . LYS A 1 208 ? 20.155 3.046 -0.515 1.00 48.62 208 LYS A C 1
ATOM 1633 O O . LYS A 1 208 ? 20.776 3.183 0.538 1.00 48.62 208 LYS A O 1
ATOM 1638 N N . LEU A 1 209 ? 19.586 1.897 -0.879 1.00 43.50 209 LEU A N 1
ATOM 1639 C CA . LEU A 1 209 ? 19.520 0.713 -0.012 1.00 43.50 209 LEU A CA 1
ATOM 1640 C C . LEU A 1 209 ? 20.848 -0.066 -0.005 1.00 43.50 209 LEU A C 1
ATOM 1642 O O . LEU A 1 209 ? 21.265 -0.563 1.038 1.00 43.50 209 LEU A O 1
ATOM 1646 N N . PHE A 1 210 ? 21.522 -0.131 -1.152 1.00 42.16 210 PHE A N 1
ATOM 1647 C CA . PHE A 1 210 ? 22.822 -0.774 -1.344 1.00 42.16 210 PHE A CA 1
ATOM 1648 C C . PHE A 1 210 ? 23.657 0.013 -2.361 1.00 42.16 210 PHE A C 1
ATOM 1650 O O . PHE A 1 210 ? 23.193 1.017 -2.909 1.00 42.16 210 PHE A O 1
ATOM 1657 N N . ASP A 1 211 ? 24.888 -0.442 -2.600 1.00 54.19 211 ASP A N 1
ATOM 1658 C CA . ASP A 1 211 ? 25.716 0.026 -3.710 1.00 54.19 211 ASP A CA 1
ATOM 1659 C C . ASP A 1 211 ? 24.910 0.153 -5.021 1.00 54.19 211 ASP A C 1
ATOM 1661 O O . ASP A 1 211 ? 24.025 -0.651 -5.310 1.00 54.19 211 ASP A O 1
ATOM 1665 N N . LYS A 1 212 ? 25.230 1.233 -5.743 1.00 60.50 212 LYS A N 1
ATOM 1666 C CA . LYS A 1 212 ? 24.774 1.773 -7.043 1.00 60.50 212 LYS A CA 1
ATOM 1667 C C . LYS A 1 212 ? 23.326 1.587 -7.559 1.00 60.50 212 LYS A C 1
ATOM 1669 O O . LYS A 1 212 ? 22.829 2.584 -8.070 1.00 60.50 212 LYS A O 1
ATOM 1674 N N . ASP A 1 213 ? 22.602 0.485 -7.350 1.00 75.44 213 ASP A N 1
ATOM 1675 C CA . ASP A 1 213 ? 21.423 0.150 -8.187 1.00 75.44 213 ASP A CA 1
ATOM 1676 C C . ASP A 1 213 ? 20.158 -0.297 -7.417 1.00 75.44 213 ASP A C 1
ATOM 1678 O O . ASP A 1 213 ? 19.280 -0.969 -7.964 1.00 75.44 213 ASP A O 1
ATOM 1682 N N . SER A 1 214 ? 20.017 0.057 -6.131 1.00 86.44 214 SER A N 1
ATOM 1683 C CA . SER A 1 214 ? 18.797 -0.256 -5.363 1.00 86.44 214 SER A CA 1
ATOM 1684 C C . SER A 1 214 ? 18.250 0.902 -4.523 1.00 86.44 214 SER A C 1
ATOM 1686 O O . SER A 1 214 ? 18.979 1.615 -3.827 1.00 86.44 214 SER A O 1
ATOM 1688 N N . TYR A 1 215 ? 16.925 1.052 -4.550 1.00 88.19 215 TYR A N 1
ATOM 1689 C CA . TYR A 1 215 ? 16.185 2.162 -3.958 1.00 88.19 215 TYR A CA 1
ATOM 1690 C C . TYR A 1 215 ? 15.127 1.645 -2.990 1.00 88.19 215 TYR A C 1
ATOM 1692 O O . TYR A 1 215 ? 14.351 0.753 -3.326 1.00 88.19 215 TYR A O 1
ATOM 1700 N N . THR A 1 216 ? 15.058 2.223 -1.792 1.00 88.19 216 THR A N 1
ATOM 1701 C CA . THR A 1 216 ? 13.931 2.010 -0.876 1.00 88.19 216 THR A CA 1
ATOM 1702 C C . THR A 1 216 ? 13.193 3.313 -0.686 1.00 88.19 216 THR A C 1
ATOM 1704 O O . THR A 1 216 ? 13.796 4.330 -0.353 1.00 88.19 216 THR A O 1
ATOM 1707 N N . LEU A 1 217 ? 11.883 3.271 -0.910 1.00 90.50 217 LEU A N 1
ATOM 1708 C CA . LEU A 1 217 ? 11.028 4.442 -0.805 1.00 90.50 217 LEU A CA 1
ATOM 1709 C C . LEU A 1 217 ? 9.927 4.202 0.227 1.00 90.50 217 LEU A C 1
ATOM 1711 O O . LEU A 1 217 ? 9.386 3.093 0.273 1.00 90.50 217 LEU A O 1
ATOM 1715 N N . PRO A 1 218 ? 9.554 5.222 1.020 1.00 91.31 218 PRO A N 1
ATOM 1716 C CA . PRO A 1 218 ? 8.617 5.097 2.134 1.00 91.31 218 PRO A CA 1
ATOM 1717 C C . PRO A 1 218 ? 7.150 5.029 1.670 1.00 91.31 218 PRO A C 1
ATOM 1719 O O . PRO A 1 218 ? 6.307 5.820 2.084 1.00 91.31 218 PRO A O 1
ATOM 1722 N N . TYR A 1 219 ? 6.821 4.078 0.795 1.00 92.62 219 TYR A N 1
ATOM 1723 C CA . TYR A 1 219 ? 5.447 3.810 0.380 1.00 92.62 219 TYR A CA 1
ATOM 1724 C C . TYR A 1 219 ? 4.780 2.871 1.394 1.00 92.62 219 TYR A C 1
ATOM 1726 O O . TYR A 1 219 ? 5.141 1.694 1.497 1.00 92.62 219 TYR A O 1
ATOM 1734 N N . SER A 1 220 ? 3.821 3.403 2.155 1.00 92.56 220 SER A N 1
ATOM 1735 C CA . SER A 1 220 ? 3.069 2.678 3.188 1.00 92.56 220 SER A CA 1
ATOM 1736 C C . SER A 1 220 ? 1.636 2.372 2.766 1.00 92.56 220 SER A C 1
ATOM 1738 O O . SER A 1 220 ? 0.996 3.192 2.110 1.00 92.56 220 SER A O 1
ATOM 1740 N N . GLU A 1 221 ? 1.104 1.253 3.243 1.00 92.50 221 GLU A N 1
ATOM 1741 C CA . GLU A 1 221 ? -0.336 0.937 3.237 1.00 92.50 221 GLU A CA 1
ATOM 1742 C C . GLU A 1 221 ? -0.947 1.009 4.648 1.00 92.50 221 GLU A C 1
ATOM 1744 O O . GLU A 1 221 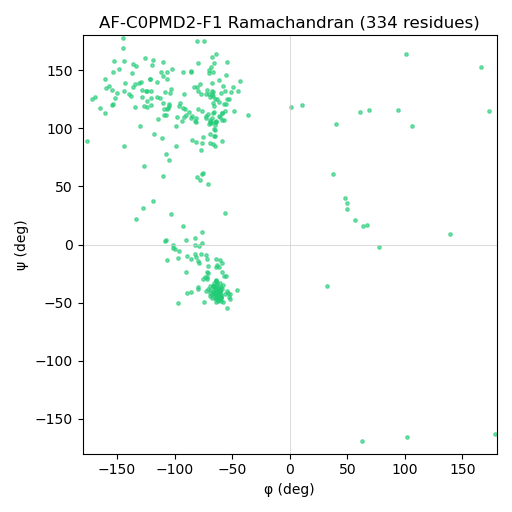? -2.134 0.760 4.816 1.00 92.50 221 GLU A O 1
ATOM 1749 N N . HIS A 1 222 ? -0.144 1.400 5.644 1.00 93.06 222 HIS A N 1
ATOM 1750 C CA . HIS A 1 222 ? -0.577 1.685 7.012 1.00 93.06 222 HIS A CA 1
ATOM 1751 C C . HIS A 1 222 ? -0.478 3.182 7.304 1.00 93.06 222 HIS A C 1
ATOM 1753 O O . HIS A 1 222 ? 0.333 3.869 6.675 1.00 93.06 222 HIS A O 1
ATOM 1759 N N . ALA A 1 223 ? -1.247 3.663 8.278 1.00 93.56 223 ALA A N 1
ATOM 1760 C CA . ALA A 1 223 ? -1.227 5.051 8.720 1.00 93.56 223 ALA A CA 1
ATOM 1761 C C . ALA A 1 223 ? 0.099 5.420 9.412 1.00 93.56 223 ALA A C 1
ATOM 1763 O O . ALA A 1 223 ? 0.641 4.629 10.189 1.00 93.56 223 ALA A O 1
ATOM 1764 N N . CYS A 1 224 ? 0.632 6.611 9.127 1.00 92.94 224 CYS A N 1
ATOM 1765 C CA . CYS A 1 224 ? 1.759 7.177 9.879 1.00 92.94 224 CYS A CA 1
ATOM 1766 C C . CYS A 1 224 ? 1.294 7.816 11.196 1.00 92.94 224 CYS A C 1
ATOM 1768 O O . CYS A 1 224 ? 0.097 7.896 11.464 1.00 92.94 224 CYS A O 1
ATOM 1770 N N . PHE A 1 225 ? 2.220 8.287 12.035 1.00 92.88 225 PHE A N 1
ATOM 1771 C CA . PHE A 1 225 ? 1.841 8.827 13.343 1.00 92.88 225 PHE A CA 1
ATOM 1772 C C . PHE A 1 225 ? 0.923 10.056 13.260 1.00 92.88 225 PHE A C 1
ATOM 1774 O O . PHE A 1 225 ? -0.073 10.099 13.977 1.00 92.88 225 PHE A O 1
ATOM 1781 N N . SER A 1 226 ? 1.205 11.021 12.378 1.00 93.12 226 SER A N 1
ATOM 1782 C CA . SER A 1 226 ? 0.338 12.199 12.208 1.00 93.12 226 SER A CA 1
ATOM 1783 C C . SER A 1 226 ? -1.035 11.850 11.622 1.00 93.12 226 SER A C 1
ATOM 1785 O O . SER A 1 226 ? -2.047 12.420 12.023 1.00 93.12 226 SER A O 1
ATOM 1787 N N . GLU A 1 227 ? -1.091 10.870 10.716 1.00 95.19 227 GLU A N 1
ATOM 1788 C CA . GLU A 1 227 ? -2.341 10.321 10.179 1.00 95.19 227 GLU A CA 1
ATOM 1789 C C . GLU A 1 227 ? -3.166 9.640 11.296 1.00 95.19 227 GLU A C 1
ATOM 1791 O O . GLU A 1 227 ? -4.373 9.857 11.400 1.00 95.19 227 GLU A O 1
ATOM 1796 N N . LEU A 1 228 ? -2.524 8.871 12.185 1.00 95.50 228 LEU A N 1
ATOM 1797 C CA . LEU A 1 228 ? -3.172 8.269 13.358 1.00 95.50 228 LEU A CA 1
ATOM 1798 C C . LEU A 1 228 ? -3.676 9.327 14.352 1.00 95.50 228 LEU A C 1
ATOM 1800 O O . LEU A 1 228 ? -4.752 9.165 14.922 1.00 95.50 228 LEU A O 1
ATOM 1804 N N . GLU A 1 229 ? -2.924 10.406 14.560 1.00 94.94 229 GLU A N 1
ATOM 1805 C CA . GLU A 1 229 ? -3.322 11.509 15.437 1.00 94.94 229 GLU A CA 1
ATOM 1806 C C . GLU A 1 229 ? -4.574 12.232 14.910 1.00 94.94 229 GLU A C 1
ATOM 1808 O O . GLU A 1 229 ? -5.536 12.408 15.663 1.00 94.94 229 GLU A O 1
ATOM 1813 N N . ASP A 1 230 ? -4.634 12.559 13.610 1.00 95.00 230 ASP A N 1
ATOM 1814 C CA . ASP A 1 230 ? -5.849 13.122 12.987 1.00 95.00 230 ASP A CA 1
ATOM 1815 C C . ASP A 1 230 ? -7.039 12.159 13.084 1.00 95.00 230 ASP A C 1
ATOM 1817 O O . ASP A 1 230 ? -8.168 12.577 13.368 1.00 95.00 230 ASP A O 1
ATOM 1821 N N . PHE A 1 231 ? -6.797 10.859 12.895 1.00 96.00 231 PHE A N 1
ATOM 1822 C CA . PHE A 1 231 ? -7.832 9.845 13.059 1.00 96.00 231 PHE A CA 1
ATOM 1823 C C . PHE A 1 231 ? -8.392 9.848 14.488 1.00 96.00 231 PHE A C 1
ATOM 1825 O O . PHE A 1 231 ? -9.609 9.914 14.670 1.00 96.00 231 PHE A O 1
ATOM 1832 N N . MET A 1 232 ? -7.528 9.875 15.507 1.00 95.50 232 MET A N 1
ATOM 1833 C CA . MET A 1 232 ? -7.940 9.959 16.913 1.00 95.50 232 MET A CA 1
ATOM 1834 C C . MET A 1 232 ? -8.717 11.246 17.220 1.00 95.50 232 MET A C 1
ATOM 1836 O O . MET A 1 232 ? -9.726 11.194 17.924 1.00 95.50 232 MET A O 1
ATOM 1840 N N . HIS A 1 233 ? -8.302 12.388 16.662 1.00 93.94 233 HIS A N 1
ATOM 1841 C CA . HIS A 1 233 ? -9.039 13.651 16.775 1.00 93.94 233 HIS A CA 1
ATOM 1842 C C . HIS A 1 233 ? -10.413 13.613 16.105 1.00 93.94 233 HIS A C 1
ATOM 1844 O O . HIS A 1 233 ? -11.334 14.284 16.571 1.00 93.94 233 HIS A O 1
ATOM 1850 N N . THR A 1 234 ? -10.546 12.840 15.030 1.00 93.75 234 THR A N 1
ATOM 1851 C CA . THR A 1 234 ? -11.796 12.685 14.286 1.00 93.75 234 THR A CA 1
ATOM 1852 C C . THR A 1 234 ? -12.786 11.811 15.051 1.00 93.75 234 THR A C 1
ATOM 1854 O O . THR A 1 234 ? -13.937 12.199 15.215 1.00 93.75 234 THR A O 1
ATOM 1857 N N . VAL A 1 235 ? -12.348 10.640 15.524 1.00 94.12 235 VAL A N 1
ATOM 1858 C CA . VAL A 1 235 ? -13.249 9.630 16.105 1.00 94.12 235 VAL A CA 1
ATOM 1859 C C . VAL A 1 235 ? -13.456 9.759 17.616 1.00 94.12 235 VAL A C 1
ATOM 1861 O O . VAL A 1 235 ? -14.466 9.284 18.122 1.00 94.12 235 VAL A O 1
ATOM 1864 N N . ARG A 1 236 ? -12.509 10.381 18.336 1.00 94.12 236 ARG A N 1
ATOM 1865 C CA . ARG A 1 236 ? -12.544 10.660 19.788 1.00 94.12 236 ARG A CA 1
ATOM 1866 C C . ARG A 1 236 ? -13.179 9.538 20.629 1.00 94.12 236 ARG A C 1
ATOM 1868 O O . ARG A 1 236 ? -14.189 9.770 21.296 1.00 94.12 236 ARG A O 1
ATOM 1875 N N . PRO A 1 237 ? -12.609 8.322 20.611 1.00 95.75 237 PRO A N 1
ATOM 1876 C CA . PRO A 1 237 ? -13.189 7.199 21.330 1.00 95.75 237 PRO A CA 1
ATOM 1877 C C . PRO A 1 237 ? -13.107 7.405 22.847 1.00 95.75 237 PRO A C 1
ATOM 1879 O O . PRO A 1 237 ? -12.276 8.158 23.358 1.00 95.75 237 PRO A O 1
ATOM 1882 N N . TRP A 1 238 ? -13.924 6.672 23.594 1.00 94.75 238 TRP A N 1
ATOM 1883 C CA . TRP A 1 238 ? -13.805 6.571 25.040 1.00 94.75 238 TRP A CA 1
ATOM 1884 C C . TRP A 1 238 ? -12.487 5.926 25.444 1.00 94.75 238 TRP A C 1
ATOM 1886 O O . TRP A 1 238 ? -11.830 6.412 26.356 1.00 94.75 238 TRP A O 1
ATOM 1896 N N . THR A 1 239 ? -12.071 4.868 24.745 1.00 94.88 239 THR A N 1
ATOM 1897 C CA . THR A 1 239 ? -10.830 4.161 25.044 1.00 94.88 239 THR A CA 1
ATOM 1898 C C . THR A 1 239 ? -10.193 3.568 23.785 1.00 94.88 239 THR A C 1
ATOM 1900 O O . THR A 1 239 ? -10.885 3.212 22.831 1.00 94.88 239 THR A O 1
ATOM 1903 N N . VAL A 1 240 ? -8.862 3.433 23.776 1.00 95.31 240 VAL A N 1
ATOM 1904 C CA . VAL A 1 240 ? -8.097 2.869 22.648 1.00 95.31 240 VAL A CA 1
ATOM 1905 C C . VAL A 1 240 ? -7.288 1.639 23.063 1.00 95.31 240 VAL A C 1
ATOM 1907 O O . VAL A 1 240 ? -6.722 1.586 24.160 1.00 95.31 240 VAL A O 1
ATOM 1910 N N . SER A 1 241 ? -7.219 0.655 22.168 1.00 93.50 241 SER A N 1
ATOM 1911 C CA . SER A 1 241 ? -6.426 -0.568 22.286 1.00 93.50 241 SER A CA 1
ATOM 1912 C C . SER A 1 241 ? -5.721 -0.871 20.962 1.00 93.50 241 SER A C 1
ATOM 1914 O O . SER A 1 241 ? -6.318 -0.761 19.895 1.00 93.50 241 SER A O 1
ATOM 1916 N N . GLY A 1 242 ? -4.440 -1.238 21.014 1.00 93.31 242 GLY A N 1
ATOM 1917 C CA . GLY A 1 242 ? -3.667 -1.585 19.817 1.00 93.31 242 GLY A CA 1
ATOM 1918 C C . GLY A 1 242 ? -3.937 -3.017 19.356 1.00 93.31 242 GLY A C 1
ATOM 1919 O O . GLY A 1 242 ? -3.941 -3.938 20.171 1.00 93.31 242 GLY A O 1
ATOM 1920 N N . ILE A 1 243 ? -4.125 -3.217 18.052 1.00 94.00 243 ILE A N 1
ATOM 1921 C CA . ILE A 1 243 ? -4.318 -4.544 17.445 1.00 94.00 243 ILE A CA 1
ATOM 1922 C C . ILE A 1 243 ? -2.979 -5.275 17.272 1.00 94.00 243 ILE A C 1
ATOM 1924 O O . ILE A 1 243 ? -2.877 -6.487 17.479 1.00 94.00 243 ILE A O 1
ATOM 1928 N N . VAL A 1 244 ? -1.927 -4.548 16.901 1.00 87.31 244 VAL A N 1
ATOM 1929 C CA . VAL A 1 244 ? -0.600 -5.102 16.634 1.00 87.31 244 VAL A CA 1
ATOM 1930 C C . VAL A 1 244 ? 0.127 -5.293 17.954 1.00 87.31 244 VAL A C 1
ATOM 1932 O O . VAL A 1 244 ? 0.609 -4.332 18.541 1.00 87.31 244 VAL A O 1
ATOM 1935 N N . SER A 1 245 ? 0.253 -6.538 18.414 1.00 79.75 245 SER A N 1
ATOM 1936 C CA . SER A 1 245 ? 0.903 -6.856 19.699 1.00 79.75 245 SER A CA 1
ATOM 1937 C C . SER A 1 245 ? 2.438 -6.909 19.634 1.00 79.75 245 SER A C 1
ATOM 1939 O O . SER A 1 245 ? 3.101 -7.018 20.664 1.00 79.75 245 SER A O 1
ATOM 1941 N N . SER A 1 246 ? 3.022 -6.889 18.430 1.00 72.25 246 SER A N 1
ATOM 1942 C CA . SER A 1 246 ? 4.474 -6.904 18.226 1.00 72.25 246 SER A CA 1
ATOM 1943 C C . SER A 1 246 ? 4.861 -6.269 16.889 1.00 72.25 246 SER A C 1
ATOM 1945 O O . SER A 1 246 ? 4.496 -6.782 15.832 1.00 72.25 246 SER A O 1
ATOM 1947 N N . SER A 1 247 ? 5.664 -5.210 16.927 1.00 68.75 247 SER A N 1
ATOM 1948 C CA . SER A 1 247 ? 6.309 -4.593 15.764 1.00 68.75 247 SER A CA 1
ATOM 1949 C C . SER A 1 247 ? 7.699 -4.082 16.163 1.00 68.75 247 SER A C 1
ATOM 1951 O O . SER A 1 247 ? 8.048 -4.060 17.345 1.00 68.75 247 SER A O 1
ATOM 1953 N N . PHE A 1 248 ? 8.523 -3.687 15.189 1.00 66.81 248 PHE A N 1
ATOM 1954 C CA . PHE A 1 248 ? 9.864 -3.146 15.462 1.00 66.81 248 PHE A CA 1
ATOM 1955 C C . PHE A 1 248 ? 9.825 -1.818 16.244 1.00 66.81 248 PHE A C 1
ATOM 1957 O O . PHE A 1 248 ? 10.827 -1.430 16.838 1.00 66.81 248 PHE A O 1
ATOM 1964 N N . CYS A 1 249 ? 8.681 -1.135 16.235 1.00 68.31 249 CYS A N 1
ATOM 1965 C CA . CYS A 1 249 ? 8.425 0.132 16.912 1.00 68.31 249 CYS A CA 1
ATOM 1966 C C . CYS A 1 249 ? 7.169 0.044 17.787 1.00 68.31 249 CYS A C 1
ATOM 1968 O O . CYS A 1 249 ? 6.449 1.026 17.925 1.00 68.31 249 CYS A O 1
ATOM 1970 N N . TYR A 1 250 ? 6.874 -1.138 18.341 1.00 78.25 250 TYR A N 1
ATOM 1971 C CA . TYR A 1 250 ? 5.651 -1.329 19.112 1.00 78.25 250 TYR A CA 1
ATOM 1972 C C . TYR A 1 250 ? 5.590 -0.342 20.275 1.00 78.25 250 TYR A C 1
ATOM 1974 O O . TYR A 1 250 ? 6.440 -0.356 21.168 1.00 78.25 250 TYR A O 1
ATOM 1982 N N . VAL A 1 251 ? 4.532 0.460 20.271 1.00 78.75 251 VAL A N 1
ATOM 1983 C CA . VAL A 1 251 ? 4.120 1.299 21.386 1.00 78.75 251 VAL A CA 1
ATOM 1984 C C . VAL A 1 251 ? 2.642 1.030 21.633 1.00 78.75 251 VAL A C 1
ATOM 1986 O O . VAL A 1 251 ? 1.861 0.857 20.692 1.00 78.75 251 VAL A O 1
ATOM 1989 N N . ASN A 1 252 ? 2.258 0.971 22.909 1.00 85.50 252 ASN A N 1
ATOM 1990 C CA . ASN A 1 252 ? 0.850 0.936 23.277 1.00 85.50 252 ASN A CA 1
ATOM 1991 C C . ASN A 1 252 ? 0.221 2.285 22.878 1.00 85.50 252 ASN A C 1
ATOM 1993 O O . ASN A 1 252 ? 0.648 3.310 23.418 1.00 85.50 252 ASN A O 1
ATOM 1997 N N . PRO A 1 253 ? -0.785 2.319 21.982 1.00 88.50 253 PRO A N 1
ATOM 1998 C CA . PRO A 1 253 ? -1.369 3.572 21.507 1.00 88.50 253 PRO A CA 1
ATOM 1999 C C . PRO A 1 253 ? -1.945 4.433 22.635 1.00 88.50 253 PRO A C 1
ATOM 2001 O O . PRO A 1 253 ? -1.969 5.654 22.503 1.00 88.50 253 PRO A O 1
ATOM 2004 N N . ARG A 1 254 ? -2.318 3.844 23.783 1.00 88.75 254 ARG A N 1
ATOM 2005 C CA . ARG A 1 254 ? -2.742 4.606 24.969 1.00 88.75 254 ARG A CA 1
ATOM 2006 C C . ARG A 1 254 ? -1.676 5.588 25.450 1.00 88.75 254 ARG A C 1
ATOM 2008 O O . ARG A 1 254 ? -2.026 6.672 25.892 1.00 88.75 254 ARG A O 1
ATOM 2015 N N . HIS A 1 255 ? -0.390 5.254 25.345 1.00 89.94 255 HIS A N 1
ATOM 2016 C CA . HIS A 1 255 ? 0.680 6.146 25.797 1.00 89.94 255 HIS A CA 1
ATOM 2017 C C . HIS A 1 255 ? 0.663 7.487 25.050 1.00 89.94 255 HIS A C 1
ATOM 2019 O O . HIS A 1 255 ? 0.873 8.536 25.651 1.00 89.94 255 HIS A O 1
ATOM 2025 N N . HIS A 1 256 ? 0.381 7.456 23.746 1.00 89.31 256 HIS A N 1
ATOM 2026 C CA . HIS A 1 256 ? 0.332 8.660 22.924 1.00 89.31 256 HIS A CA 1
ATOM 2027 C C . HIS A 1 256 ? -1.057 9.286 22.898 1.00 89.31 256 HIS A C 1
ATOM 2029 O O . HIS A 1 256 ? -1.167 10.495 23.037 1.00 89.31 256 HIS A O 1
ATOM 2035 N N . PHE A 1 257 ? -2.116 8.487 22.786 1.00 92.88 257 PHE A N 1
ATOM 2036 C CA . PHE A 1 257 ? -3.451 8.993 22.473 1.00 92.88 257 PHE A CA 1
ATOM 2037 C C . PHE A 1 257 ? -4.437 8.977 23.646 1.00 92.88 257 PHE A C 1
ATOM 2039 O O . PHE A 1 257 ? -5.591 9.353 23.453 1.00 92.88 257 PHE A O 1
ATOM 2046 N N . ARG A 1 258 ? -4.020 8.596 24.869 1.00 90.50 258 ARG A N 1
ATOM 2047 C CA . ARG A 1 258 ? -4.893 8.656 26.060 1.00 90.50 258 ARG A CA 1
ATOM 2048 C C . ARG A 1 258 ? -5.512 10.039 26.209 1.00 90.50 258 ARG A C 1
ATOM 2050 O O . ARG A 1 258 ? -6.724 10.125 26.284 1.00 90.50 258 ARG A O 1
ATOM 2057 N N . HIS A 1 259 ? -4.722 11.106 26.093 1.00 89.88 259 HIS A N 1
ATOM 2058 C CA . HIS A 1 259 ? -5.188 12.497 26.197 1.00 89.88 259 HIS A CA 1
ATOM 2059 C C . HIS A 1 259 ? -6.252 12.919 25.151 1.00 89.88 259 HIS A C 1
ATOM 2061 O O . HIS A 1 259 ? -6.895 13.953 25.316 1.00 89.88 259 HIS A O 1
ATOM 2067 N N . LEU A 1 260 ? -6.462 12.121 24.097 1.00 90.19 260 LEU A N 1
ATOM 2068 C CA . LEU A 1 260 ? -7.500 12.322 23.077 1.00 90.19 260 LEU A CA 1
ATOM 2069 C C . LEU A 1 260 ? -8.763 11.486 23.330 1.00 90.19 260 LEU A C 1
ATOM 2071 O O . LEU A 1 260 ? -9.788 11.714 22.686 1.00 90.19 260 LEU A O 1
ATOM 2075 N N . CYS A 1 261 ? -8.693 10.534 24.261 1.00 91.44 261 CYS A N 1
ATOM 2076 C CA . CYS A 1 261 ? -9.808 9.694 24.673 1.00 91.44 261 CYS A CA 1
ATOM 2077 C C . CYS A 1 261 ? -10.734 10.427 25.661 1.00 91.44 261 CYS A C 1
ATOM 2079 O O . CYS A 1 261 ? -10.328 11.366 26.352 1.00 91.44 261 CYS A O 1
ATOM 2081 N N . LEU A 1 262 ? -11.996 10.008 25.752 1.00 86.44 262 LEU A N 1
ATOM 2082 C CA . LEU A 1 262 ? -12.956 10.614 26.690 1.00 86.44 262 LEU A CA 1
ATOM 2083 C C . LEU A 1 262 ? -12.776 10.122 28.143 1.00 86.44 262 LEU A C 1
ATOM 2085 O O . LEU A 1 262 ? -13.230 10.793 29.070 1.00 86.44 262 LEU A O 1
ATOM 2089 N N . ASP A 1 263 ? -12.055 9.016 28.363 1.00 81.62 263 ASP A N 1
ATOM 2090 C CA . ASP A 1 263 ? -11.797 8.413 29.684 1.00 81.62 263 ASP A CA 1
ATOM 2091 C C . ASP A 1 263 ? -10.742 9.142 30.550 1.00 81.62 263 ASP A C 1
ATOM 2093 O O . ASP A 1 263 ? -10.477 8.738 31.685 1.00 81.62 263 ASP A O 1
ATOM 2097 N N . ASN A 1 264 ? -10.175 10.258 30.074 1.00 63.94 264 ASN A N 1
ATOM 2098 C CA . ASN A 1 264 ? -9.108 11.009 30.757 1.00 63.94 264 ASN A CA 1
ATOM 2099 C C . ASN A 1 264 ? -9.439 11.535 32.157 1.00 63.94 264 ASN A C 1
ATOM 2101 O O . ASN A 1 264 ? -8.526 11.891 32.899 1.00 63.94 264 ASN A O 1
ATOM 2105 N N . ASN A 1 265 ? -10.714 11.579 32.537 1.00 53.19 265 ASN A N 1
ATOM 2106 C CA . ASN A 1 265 ? -11.128 12.020 33.869 1.00 53.19 265 ASN A CA 1
ATOM 2107 C C . ASN A 1 265 ? -11.034 10.918 34.940 1.00 53.19 265 ASN A C 1
ATOM 2109 O O . ASN A 1 265 ? -11.339 11.175 36.104 1.00 53.19 265 ASN A O 1
ATOM 2113 N N . VAL A 1 266 ? -10.603 9.703 34.581 1.00 53.97 266 VAL A N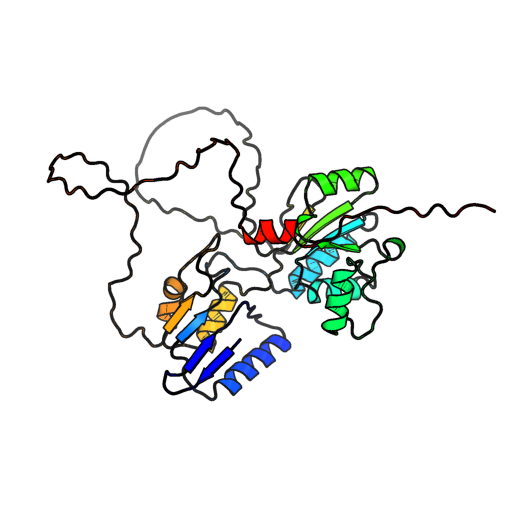 1
ATOM 2114 C CA . VAL A 1 266 ? -10.346 8.623 35.539 1.00 53.97 266 VAL A CA 1
ATOM 2115 C C . VAL A 1 266 ? -8.844 8.564 35.826 1.00 53.97 266 VAL A C 1
ATOM 2117 O O . VAL A 1 266 ? -8.047 8.070 35.022 1.00 53.97 266 VAL A O 1
ATOM 2120 N N . ASN A 1 267 ? -8.453 9.113 36.981 1.00 41.72 267 ASN A N 1
ATOM 2121 C CA . ASN A 1 267 ? -7.114 8.964 37.549 1.00 41.72 267 ASN A CA 1
ATOM 2122 C C . ASN A 1 267 ? -6.815 7.471 37.720 1.00 41.72 267 ASN A C 1
ATOM 2124 O O . ASN A 1 267 ? -7.361 6.833 38.617 1.00 41.72 267 ASN A O 1
ATOM 2128 N N . ASP A 1 268 ? -5.949 6.926 36.872 1.00 44.66 268 ASP A N 1
ATOM 2129 C CA . ASP A 1 268 ? -5.444 5.566 37.032 1.00 44.66 268 ASP A CA 1
ATOM 2130 C C . ASP A 1 268 ? -3.917 5.609 36.931 1.00 44.66 268 ASP A C 1
ATOM 2132 O O . ASP A 1 268 ? -3.346 5.785 35.848 1.00 44.66 268 ASP A O 1
ATOM 2136 N N . GLU A 1 269 ? -3.286 5.547 38.106 1.00 41.12 269 GLU A N 1
ATOM 2137 C CA . GLU A 1 269 ? -1.840 5.582 38.367 1.00 41.12 269 GLU A CA 1
ATOM 2138 C C . GLU A 1 269 ? -1.131 4.252 38.037 1.00 41.12 269 GLU A C 1
ATOM 2140 O O . GLU A 1 269 ? 0.029 4.060 38.400 1.00 41.12 269 GLU A O 1
ATOM 2145 N N . THR A 1 270 ? -1.782 3.299 37.366 1.00 44.38 270 THR A N 1
ATOM 2146 C CA . THR A 1 270 ? -1.296 1.909 37.365 1.00 44.38 270 THR A CA 1
ATOM 2147 C C . THR A 1 270 ? -0.500 1.445 36.145 1.00 44.38 270 THR A C 1
ATOM 2149 O O . THR A 1 270 ? 0.056 0.350 36.206 1.00 44.38 270 THR A O 1
ATOM 2152 N N . ASP A 1 271 ? -0.318 2.245 35.089 1.00 40.66 271 ASP A N 1
ATOM 2153 C CA . ASP A 1 271 ? 0.393 1.777 33.881 1.00 40.66 271 ASP A CA 1
ATOM 2154 C C . ASP A 1 271 ? 1.772 2.434 33.689 1.00 40.66 271 ASP A C 1
ATOM 2156 O O . ASP A 1 271 ? 2.072 3.086 32.689 1.00 40.66 271 ASP A O 1
ATOM 2160 N N . MET A 1 272 ? 2.641 2.258 34.689 1.00 36.75 272 MET A N 1
ATOM 2161 C CA . MET A 1 272 ? 4.086 2.383 34.501 1.00 36.75 272 MET A CA 1
ATOM 2162 C C . MET A 1 272 ? 4.626 1.039 34.010 1.00 36.75 272 MET A C 1
ATOM 2164 O O . MET A 1 272 ? 4.728 0.071 34.765 1.00 36.75 272 MET A O 1
ATOM 2168 N N . THR A 1 273 ? 5.021 0.985 32.737 1.00 32.88 273 THR A N 1
ATOM 2169 C CA . THR A 1 273 ? 5.787 -0.129 32.160 1.00 32.88 273 THR A CA 1
ATOM 2170 C C . THR A 1 273 ? 6.936 -0.548 33.093 1.00 32.88 273 THR A C 1
ATOM 2172 O O . THR A 1 273 ? 7.704 0.324 33.514 1.00 32.88 273 THR A O 1
ATOM 2175 N N . PRO A 1 274 ? 7.145 -1.847 33.397 1.00 29.42 274 PRO A N 1
ATOM 2176 C CA . PRO A 1 274 ? 8.255 -2.254 34.246 1.00 29.42 274 PRO A CA 1
ATOM 2177 C C . PRO A 1 274 ? 9.577 -2.019 33.511 1.00 29.42 274 PRO A C 1
ATOM 2179 O O . PRO A 1 274 ? 9.968 -2.779 32.620 1.00 29.42 274 PRO A O 1
ATOM 2182 N N . ILE A 1 275 ? 10.306 -0.980 33.920 1.00 29.56 275 ILE A N 1
ATOM 2183 C CA . ILE A 1 275 ? 11.727 -0.835 33.619 1.00 29.56 275 ILE A CA 1
ATOM 2184 C C . ILE A 1 275 ? 12.420 -2.049 34.241 1.00 29.56 275 ILE A C 1
ATOM 2186 O O . ILE A 1 275 ? 12.517 -2.179 35.463 1.00 29.56 275 ILE A O 1
ATOM 2190 N N . LYS A 1 276 ? 12.908 -2.970 33.402 1.00 28.86 276 LYS A N 1
ATOM 2191 C CA . LYS A 1 276 ? 13.810 -4.046 33.831 1.00 28.86 276 LYS A CA 1
ATOM 2192 C C . LYS A 1 276 ? 15.129 -3.434 34.299 1.00 28.86 276 LYS A C 1
ATOM 2194 O O . LYS A 1 276 ? 16.108 -3.394 33.555 1.00 28.86 276 LYS A O 1
ATOM 2199 N N . ASN A 1 277 ? 15.174 -3.011 35.555 1.00 27.34 277 ASN A N 1
ATOM 2200 C CA . ASN A 1 277 ? 16.421 -2.720 36.238 1.00 27.34 277 ASN A CA 1
ATOM 2201 C C . ASN A 1 277 ? 17.122 -4.044 36.557 1.00 27.34 277 ASN A C 1
ATOM 2203 O O . ASN A 1 277 ? 16.684 -4.830 37.395 1.00 27.34 277 ASN A O 1
ATOM 2207 N N . LYS A 1 278 ? 18.240 -4.294 35.866 1.00 33.47 278 LYS A N 1
ATOM 2208 C CA . LYS A 1 278 ? 19.249 -5.268 36.293 1.00 33.47 278 LYS A CA 1
ATOM 2209 C C . LYS A 1 278 ? 19.900 -4.755 37.580 1.00 33.47 278 LYS A C 1
ATOM 2211 O O . LYS A 1 278 ? 20.936 -4.100 37.531 1.00 33.47 278 LYS A O 1
ATOM 2216 N N . GLY A 1 279 ? 19.294 -5.073 38.716 1.00 27.20 279 GLY A N 1
ATOM 2217 C CA . GLY A 1 279 ? 19.938 -5.030 40.023 1.00 27.20 279 GLY A CA 1
ATOM 2218 C C . GLY A 1 279 ? 20.547 -6.393 40.331 1.00 27.20 279 GLY A C 1
ATOM 2219 O O . GLY A 1 279 ? 19.828 -7.368 40.530 1.00 27.20 279 GLY A O 1
ATOM 2220 N N . ARG A 1 280 ? 21.880 -6.466 40.327 1.00 27.64 280 ARG A N 1
ATOM 2221 C CA . ARG A 1 280 ? 22.614 -7.415 41.167 1.00 27.64 280 ARG A CA 1
ATOM 2222 C C . ARG A 1 280 ? 22.340 -6.983 42.601 1.00 27.64 280 ARG A C 1
ATOM 2224 O O . ARG A 1 280 ? 22.649 -5.842 42.897 1.00 27.64 280 ARG A O 1
ATOM 2231 N N . ASP A 1 281 ? 21.850 -7.884 43.438 1.00 27.22 281 ASP A N 1
ATOM 2232 C CA . ASP A 1 281 ? 22.385 -8.032 44.785 1.00 27.22 281 ASP A CA 1
ATOM 2233 C C . ASP A 1 281 ? 22.144 -9.455 45.287 1.00 27.22 281 ASP A C 1
ATOM 2235 O O . ASP A 1 281 ? 21.086 -10.058 45.094 1.00 27.22 281 ASP A O 1
ATOM 2239 N N . ASN A 1 282 ? 23.219 -10.013 45.839 1.00 27.16 282 ASN A N 1
ATOM 2240 C CA . ASN A 1 282 ? 23.221 -11.240 46.611 1.00 27.16 282 ASN A CA 1
ATOM 2241 C C . ASN A 1 282 ? 22.498 -10.951 47.922 1.00 27.16 282 ASN A C 1
ATOM 2243 O O . ASN A 1 282 ? 22.959 -10.088 48.654 1.00 27.16 282 ASN A O 1
ATOM 2247 N N . ASP A 1 283 ? 21.492 -11.747 48.274 1.00 27.77 283 ASP A N 1
ATOM 2248 C CA . ASP A 1 283 ? 21.493 -12.326 49.611 1.00 27.77 283 ASP A CA 1
ATOM 2249 C C . ASP A 1 283 ? 20.658 -13.602 49.698 1.00 27.77 283 ASP A C 1
ATOM 2251 O O . ASP A 1 283 ? 19.587 -13.760 49.112 1.00 27.77 283 ASP A O 1
ATOM 2255 N N . LYS A 1 284 ? 21.252 -14.569 50.396 1.00 25.77 284 LYS A N 1
ATOM 2256 C CA . LYS A 1 284 ? 20.727 -15.904 50.672 1.00 25.77 284 LYS A CA 1
ATOM 2257 C C . LYS A 1 284 ? 19.508 -15.783 51.572 1.00 25.77 284 LYS A C 1
ATOM 2259 O O . LYS A 1 284 ? 19.665 -15.227 52.642 1.00 25.77 284 LYS A O 1
ATOM 2264 N N . LEU A 1 285 ? 18.400 -16.448 51.241 1.00 27.86 285 LEU A N 1
ATOM 2265 C CA . LEU A 1 285 ? 17.482 -17.055 52.215 1.00 27.86 285 LEU A CA 1
ATOM 2266 C C . LEU A 1 285 ? 16.625 -18.120 51.499 1.00 27.86 285 LEU A C 1
ATOM 2268 O O . LEU A 1 285 ? 15.841 -17.833 50.601 1.00 27.86 285 LEU A O 1
ATOM 2272 N N . THR A 1 286 ? 16.822 -19.387 51.865 1.00 27.64 286 THR A N 1
ATOM 2273 C CA . THR A 1 286 ? 16.022 -20.540 51.412 1.00 27.64 286 THR A CA 1
ATOM 2274 C C . THR A 1 286 ? 14.613 -20.516 52.009 1.00 27.64 286 THR A C 1
ATOM 2276 O O . THR A 1 286 ? 14.483 -20.175 53.185 1.00 27.64 286 THR A O 1
ATOM 2279 N N . PRO A 1 287 ? 13.598 -21.057 51.306 1.00 27.12 287 PRO A N 1
ATOM 2280 C CA . PRO A 1 287 ? 12.939 -22.235 51.883 1.00 27.12 287 PRO A CA 1
ATOM 2281 C C . PRO A 1 287 ? 12.486 -23.328 50.885 1.00 27.12 287 PRO A C 1
ATOM 2283 O O . PRO A 1 287 ? 11.934 -23.079 49.822 1.00 27.12 287 PRO A O 1
ATOM 2286 N N . LYS A 1 288 ? 12.716 -24.571 51.329 1.00 24.03 288 LYS A N 1
ATOM 2287 C CA . LYS A 1 288 ? 11.921 -25.812 51.202 1.00 24.03 288 LYS A CA 1
ATOM 2288 C C . LYS A 1 288 ? 11.192 -26.152 49.882 1.00 24.03 288 LYS A C 1
ATOM 2290 O O . LYS A 1 288 ? 10.065 -25.758 49.628 1.00 24.03 288 LYS A O 1
ATOM 2295 N N . ARG A 1 289 ? 11.825 -27.098 49.172 1.00 22.03 289 ARG A N 1
ATOM 2296 C CA . ARG A 1 289 ? 11.274 -28.308 48.516 1.00 22.03 289 ARG A CA 1
ATOM 2297 C C . ARG A 1 289 ? 9.750 -28.525 48.644 1.00 22.03 289 ARG A C 1
ATOM 2299 O O . ARG A 1 289 ? 9.284 -28.939 49.702 1.00 22.03 289 ARG A O 1
ATOM 2306 N N . TRP A 1 290 ? 9.071 -28.541 47.497 1.00 22.91 290 TRP A N 1
ATOM 2307 C CA . TRP A 1 290 ? 8.058 -29.559 47.209 1.00 22.91 290 TRP A CA 1
ATOM 2308 C C . TRP A 1 290 ? 8.408 -30.278 45.904 1.00 22.91 290 TRP A C 1
ATOM 2310 O O . TRP A 1 290 ? 8.634 -29.663 44.866 1.00 22.91 290 TRP A O 1
ATOM 2320 N N . ARG A 1 291 ? 8.534 -31.604 46.000 1.00 22.69 291 ARG A N 1
ATOM 2321 C CA . ARG A 1 291 ? 8.610 -32.515 44.857 1.00 22.69 291 ARG A CA 1
ATOM 2322 C C . ARG A 1 291 ? 7.195 -32.692 44.321 1.00 22.69 291 ARG A C 1
ATOM 2324 O O . ARG A 1 291 ? 6.311 -32.931 45.127 1.00 22.69 291 ARG A O 1
ATOM 2331 N N . ASN A 1 292 ? 7.040 -32.696 43.003 1.00 25.86 292 ASN A N 1
ATOM 2332 C CA . ASN A 1 292 ? 6.207 -33.664 42.294 1.00 25.86 292 ASN A CA 1
ATOM 2333 C C . ASN A 1 292 ? 6.791 -33.844 40.892 1.00 25.86 292 ASN A C 1
ATOM 2335 O O . ASN A 1 292 ? 7.111 -32.876 40.207 1.00 25.86 292 ASN A O 1
ATOM 2339 N N . GLY A 1 293 ? 7.054 -35.099 40.535 1.00 23.16 293 GLY A N 1
ATOM 2340 C CA . GLY A 1 293 ? 7.674 -35.476 39.274 1.00 23.16 293 GLY A CA 1
ATOM 2341 C C . GLY A 1 293 ? 6.639 -35.776 38.198 1.00 23.16 293 GLY A C 1
ATOM 2342 O O . GLY A 1 293 ? 5.577 -36.313 38.486 1.00 23.16 293 GLY A O 1
ATOM 2343 N N . SER A 1 294 ? 6.995 -35.494 36.949 1.00 27.53 294 SER A N 1
ATOM 2344 C CA . SER A 1 294 ? 6.723 -36.385 35.817 1.00 27.53 294 SER A CA 1
ATOM 2345 C C . SER A 1 294 ? 7.571 -35.969 34.605 1.00 27.53 294 SER A C 1
ATOM 2347 O O . SER A 1 294 ? 7.552 -34.838 34.139 1.00 27.53 294 SER A O 1
ATOM 2349 N N . VAL A 1 295 ? 8.420 -36.924 34.228 1.00 28.19 295 VAL A N 1
ATOM 2350 C CA . VAL A 1 295 ? 9.091 -37.240 32.957 1.00 28.19 295 VAL A CA 1
ATOM 2351 C C . VAL A 1 295 ? 9.026 -36.222 31.802 1.00 28.19 295 VAL A C 1
ATOM 2353 O O . VAL A 1 295 ? 7.981 -35.963 31.218 1.00 28.19 295 VAL A O 1
ATOM 2356 N N . THR A 1 296 ? 10.209 -35.766 31.381 1.00 26.06 296 THR A N 1
ATOM 2357 C CA . THR A 1 296 ? 10.489 -35.104 30.096 1.00 26.06 296 THR A CA 1
ATOM 2358 C C . THR A 1 296 ? 10.778 -36.121 28.981 1.00 26.06 296 THR A C 1
ATOM 2360 O O . THR A 1 296 ? 11.460 -37.117 29.236 1.00 26.06 296 THR A O 1
ATOM 2363 N N . PRO A 1 297 ? 10.435 -35.828 27.713 1.00 26.42 297 PRO A N 1
ATOM 2364 C CA . PRO A 1 297 ? 11.208 -36.299 26.570 1.00 26.42 297 PRO A CA 1
ATOM 2365 C C . PRO A 1 297 ? 12.255 -35.244 26.188 1.00 26.42 297 PRO A C 1
ATOM 2367 O O . PRO A 1 297 ? 11.969 -34.056 26.052 1.00 26.42 297 PRO A O 1
ATOM 2370 N N . LYS A 1 298 ? 13.504 -35.692 26.044 1.00 27.61 298 LYS A N 1
ATOM 2371 C CA . LYS A 1 298 ? 14.655 -34.890 25.617 1.00 27.61 298 LYS A CA 1
ATOM 2372 C C . LYS A 1 298 ? 14.489 -34.427 24.165 1.00 27.61 298 LYS A C 1
ATOM 2374 O O . LYS A 1 298 ? 14.655 -35.239 23.261 1.00 27.61 298 LYS A O 1
ATOM 2379 N N . GLU A 1 299 ? 14.344 -33.126 23.931 1.00 26.75 299 GLU A N 1
ATOM 2380 C CA . GLU A 1 299 ? 14.747 -32.527 22.654 1.00 26.75 299 GLU A CA 1
ATOM 2381 C C . GLU A 1 299 ? 16.189 -32.018 22.756 1.00 26.75 299 GLU A C 1
ATOM 2383 O O . GLU A 1 299 ? 16.544 -31.171 23.581 1.00 26.75 299 GLU A O 1
ATOM 2388 N N . ARG A 1 300 ? 17.059 -32.602 21.928 1.00 25.33 300 ARG A N 1
ATOM 2389 C CA . ARG A 1 300 ? 18.457 -32.198 21.768 1.00 25.33 300 ARG A CA 1
ATOM 2390 C C . ARG A 1 300 ? 18.504 -30.753 21.264 1.00 25.33 300 ARG A C 1
ATOM 2392 O O . ARG A 1 300 ? 18.212 -30.492 20.103 1.00 25.33 300 ARG A O 1
ATOM 2399 N N . LYS A 1 301 ? 18.958 -29.821 22.108 1.00 23.09 301 LYS A N 1
ATOM 2400 C CA . LYS A 1 301 ? 19.446 -28.510 21.657 1.00 23.09 301 LYS A CA 1
ATOM 2401 C C . LYS A 1 301 ? 20.699 -28.714 20.806 1.00 23.09 301 LYS A C 1
ATOM 2403 O O . LYS A 1 301 ? 21.796 -28.860 21.341 1.00 23.09 301 LYS A O 1
ATOM 2408 N N . VAL A 1 302 ? 20.538 -28.700 19.488 1.00 23.88 302 VAL A N 1
ATOM 2409 C CA . VAL A 1 302 ? 21.648 -28.455 18.566 1.00 23.88 302 VAL A CA 1
ATOM 2410 C C . VAL A 1 302 ? 21.937 -26.955 18.615 1.00 23.88 302 VAL A C 1
ATOM 2412 O O . VAL A 1 302 ? 21.094 -26.130 18.271 1.00 23.88 302 VAL A O 1
ATOM 2415 N N . ARG A 1 303 ? 23.122 -26.591 19.110 1.00 24.17 303 ARG A N 1
ATOM 2416 C CA . ARG A 1 303 ? 23.666 -25.237 18.975 1.00 24.17 303 ARG A CA 1
ATOM 2417 C C . ARG A 1 303 ? 24.015 -25.029 17.503 1.00 24.17 303 ARG A C 1
ATOM 2419 O O . ARG A 1 303 ? 25.010 -25.572 17.042 1.00 24.17 303 ARG A O 1
ATOM 2426 N N . ILE A 1 304 ? 23.223 -24.229 16.798 1.00 23.95 304 ILE A N 1
ATOM 2427 C CA . ILE A 1 304 ? 23.645 -23.615 15.539 1.00 23.95 304 ILE A CA 1
ATOM 2428 C C . ILE A 1 304 ? 23.871 -22.139 15.841 1.00 23.95 304 ILE A C 1
ATOM 2430 O O . ILE A 1 304 ? 22.950 -21.403 16.193 1.00 23.95 304 ILE A O 1
ATOM 2434 N N . SER A 1 305 ? 25.134 -21.732 15.792 1.00 28.47 305 SER A N 1
ATOM 2435 C CA . SER A 1 305 ? 25.526 -20.332 15.772 1.00 28.47 305 SER A CA 1
ATOM 2436 C C . SER A 1 305 ? 25.193 -19.762 14.397 1.00 28.47 305 SER A C 1
ATOM 2438 O O . SER A 1 305 ? 25.863 -20.088 13.421 1.00 28.47 305 SER A O 1
ATOM 2440 N N . SER A 1 306 ? 24.186 -18.904 14.309 1.00 27.53 306 SER A N 1
ATOM 2441 C CA . SER A 1 306 ? 24.010 -18.039 13.143 1.00 27.53 306 SER A CA 1
ATOM 2442 C C . SER A 1 306 ? 23.324 -16.747 13.560 1.00 27.53 306 SER A C 1
ATOM 2444 O O . SER A 1 306 ? 22.311 -16.764 14.260 1.00 27.53 306 SER A O 1
ATOM 2446 N N . SER A 1 307 ? 23.925 -15.639 13.139 1.00 27.16 307 SER A N 1
ATOM 2447 C CA . SER A 1 307 ? 23.446 -14.261 13.211 1.00 27.16 307 SER A CA 1
ATOM 2448 C C . SER A 1 307 ? 21.932 -14.162 12.988 1.00 27.16 307 SER A C 1
ATOM 2450 O O . SER A 1 307 ? 21.409 -14.420 11.906 1.00 27.16 307 SER A O 1
ATOM 2452 N N . SER A 1 308 ? 21.211 -13.811 14.050 1.00 26.66 308 SER A N 1
ATOM 2453 C CA . SER A 1 308 ? 19.753 -13.777 14.076 1.00 26.66 308 SER A CA 1
ATOM 2454 C C . SER A 1 308 ? 19.209 -12.556 13.331 1.00 26.66 308 SER A C 1
ATOM 2456 O O . SER A 1 308 ? 19.001 -11.498 13.924 1.00 26.66 308 SER A O 1
ATOM 2458 N N . LEU A 1 309 ? 18.918 -12.720 12.042 1.00 33.12 309 LEU A N 1
ATOM 2459 C CA . LEU A 1 309 ? 17.834 -11.979 11.406 1.00 33.12 309 LEU A CA 1
ATOM 2460 C C . LEU A 1 309 ? 16.528 -12.549 11.964 1.00 33.12 309 LEU A C 1
ATOM 2462 O O . LEU A 1 309 ? 16.202 -13.714 11.731 1.00 33.12 309 LEU A O 1
ATOM 2466 N N . TYR A 1 310 ? 15.806 -11.749 12.742 1.00 31.17 310 TYR A N 1
ATOM 2467 C CA . TYR A 1 310 ? 14.494 -12.115 13.264 1.00 31.17 310 TYR A CA 1
ATOM 2468 C C . TYR A 1 310 ? 13.517 -12.252 12.085 1.00 31.17 310 TYR A C 1
ATOM 2470 O O . TYR A 1 310 ? 12.961 -11.271 11.602 1.00 31.17 310 TYR A O 1
ATOM 2478 N N . ARG A 1 311 ? 13.360 -13.469 11.556 1.00 37.00 311 ARG A N 1
ATOM 2479 C CA . ARG A 1 311 ? 12.364 -13.790 10.526 1.00 37.00 311 ARG A CA 1
ATOM 2480 C C . ARG A 1 311 ? 11.128 -14.351 11.218 1.00 37.00 311 ARG A C 1
ATOM 2482 O O . ARG A 1 311 ? 11.223 -15.344 11.938 1.00 37.00 311 ARG A O 1
ATOM 2489 N N . SER A 1 312 ? 9.973 -13.719 11.017 1.00 43.94 312 SER A N 1
ATOM 2490 C CA . SER A 1 312 ? 8.719 -14.226 11.576 1.00 43.94 312 SER A CA 1
ATOM 2491 C C . SER A 1 312 ? 8.349 -15.557 10.903 1.00 43.94 312 SER A C 1
ATOM 2493 O O . SER A 1 312 ? 8.643 -15.791 9.726 1.00 43.94 312 SER A O 1
ATOM 2495 N N . LYS A 1 313 ? 7.683 -16.455 11.642 1.00 37.59 313 LYS A N 1
ATOM 2496 C CA . LYS A 1 313 ? 7.190 -17.739 11.103 1.00 37.59 313 LYS A CA 1
ATOM 2497 C C . LYS A 1 313 ? 6.258 -17.544 9.896 1.00 37.59 313 LYS A C 1
ATOM 2499 O O . LYS A 1 313 ? 6.189 -18.416 9.036 1.00 37.59 313 LYS A O 1
ATOM 2504 N N . VAL A 1 314 ? 5.581 -16.395 9.809 1.00 42.88 314 VAL A N 1
ATOM 2505 C CA . VAL A 1 314 ? 4.704 -16.025 8.687 1.00 42.88 314 VAL A CA 1
ATOM 2506 C C . VAL A 1 314 ? 5.525 -15.763 7.423 1.00 42.88 314 VAL A C 1
ATOM 2508 O O . VAL A 1 314 ? 5.166 -16.239 6.350 1.00 42.88 314 VAL A O 1
ATOM 2511 N N . THR A 1 315 ? 6.669 -15.082 7.544 1.00 44.41 315 THR A N 1
ATOM 2512 C CA . THR A 1 315 ? 7.565 -14.807 6.409 1.00 44.41 315 THR A CA 1
ATOM 2513 C C . THR A 1 315 ? 8.193 -16.087 5.852 1.00 44.41 315 THR A C 1
ATOM 2515 O O . THR A 1 315 ? 8.368 -16.208 4.643 1.00 44.41 315 THR A O 1
ATOM 2518 N N . MET A 1 316 ? 8.504 -17.055 6.721 1.00 42.06 316 MET A N 1
ATOM 2519 C CA . MET A 1 316 ? 9.015 -18.376 6.323 1.00 42.06 316 MET A CA 1
ATOM 2520 C C . MET A 1 316 ? 7.946 -19.193 5.583 1.00 42.06 316 MET A C 1
ATOM 2522 O O . MET A 1 316 ? 8.211 -19.686 4.492 1.00 42.06 316 MET A O 1
ATOM 2526 N N . LYS A 1 317 ? 6.710 -19.243 6.102 1.00 44.81 317 LYS A N 1
ATOM 2527 C CA . LYS A 1 317 ? 5.595 -19.941 5.437 1.00 44.81 317 LYS A CA 1
ATOM 2528 C C . LYS A 1 317 ? 5.214 -19.331 4.084 1.00 44.81 317 LYS A C 1
ATOM 2530 O O . LYS A 1 317 ? 4.877 -20.070 3.168 1.00 44.81 317 LYS A O 1
ATOM 2535 N N . ARG A 1 318 ? 5.311 -18.003 3.918 1.00 48.78 318 ARG A N 1
ATOM 2536 C CA . ARG A 1 318 ? 5.117 -17.349 2.606 1.00 48.78 318 ARG A CA 1
ATOM 2537 C C . ARG A 1 318 ? 6.150 -17.815 1.569 1.00 48.78 318 ARG A C 1
ATOM 2539 O O . ARG A 1 318 ? 5.785 -17.997 0.416 1.00 48.78 318 ARG A O 1
ATOM 2546 N N . LYS A 1 319 ? 7.403 -18.064 1.979 1.00 53.59 319 LYS A N 1
ATOM 2547 C CA . LYS A 1 319 ? 8.449 -18.611 1.093 1.00 53.59 319 LYS A CA 1
ATOM 2548 C C . LYS A 1 319 ? 8.222 -20.075 0.722 1.00 53.59 319 LYS A C 1
ATOM 2550 O O . LYS A 1 319 ? 8.511 -20.453 -0.405 1.00 53.59 319 LYS A O 1
ATOM 2555 N N . GLU A 1 320 ? 7.750 -20.888 1.663 1.00 50.03 320 GLU A N 1
ATOM 2556 C CA . GLU A 1 320 ? 7.521 -22.321 1.436 1.00 50.03 320 GLU A CA 1
ATOM 2557 C C . GLU A 1 320 ? 6.264 -22.592 0.600 1.00 50.03 320 GLU A C 1
ATOM 2559 O O . GLU A 1 320 ? 6.235 -23.578 -0.131 1.00 50.03 320 GLU A O 1
ATOM 2564 N N . CYS A 1 321 ? 5.247 -21.722 0.674 1.00 48.00 321 CYS A N 1
ATOM 2565 C CA . CYS A 1 321 ? 3.933 -22.038 0.115 1.00 48.00 321 CYS A CA 1
ATOM 2566 C C . CYS A 1 321 ? 3.527 -21.329 -1.178 1.00 48.00 321 CYS A C 1
ATOM 2568 O O . CYS A 1 321 ? 2.558 -21.800 -1.753 1.00 48.00 321 CYS A O 1
ATOM 2570 N N . CYS A 1 322 ? 4.171 -20.264 -1.672 1.00 50.56 322 CYS A N 1
ATOM 2571 C CA . CYS A 1 322 ? 3.835 -19.712 -2.998 1.00 50.56 322 CYS A CA 1
ATOM 2572 C C . CYS A 1 322 ? 4.817 -18.630 -3.460 1.00 50.56 322 CYS A C 1
ATOM 2574 O O . CYS A 1 322 ? 4.944 -17.585 -2.824 1.00 50.56 322 CYS A O 1
ATOM 2576 N N . GLY A 1 323 ? 5.383 -18.822 -4.649 1.00 50.88 323 GLY A N 1
ATOM 2577 C CA . GLY A 1 323 ? 5.755 -17.713 -5.517 1.00 50.88 323 GLY A CA 1
ATOM 2578 C C . GLY A 1 323 ? 6.681 -18.113 -6.657 1.00 50.88 323 GLY A C 1
ATOM 2579 O O . GLY A 1 323 ? 7.393 -19.116 -6.589 1.00 50.88 323 GLY A O 1
ATOM 2580 N N . ALA A 1 324 ? 6.589 -17.346 -7.740 1.00 45.19 324 ALA A N 1
ATOM 2581 C CA . ALA A 1 324 ? 7.233 -17.640 -9.008 1.00 45.19 324 ALA A CA 1
ATOM 2582 C C . ALA A 1 324 ? 8.759 -17.730 -8.862 1.00 45.19 324 ALA A C 1
ATOM 2584 O O . ALA A 1 324 ? 9.399 -16.838 -8.300 1.00 45.19 324 ALA A O 1
ATOM 2585 N N . ARG A 1 325 ? 9.337 -18.807 -9.399 1.00 46.69 325 ARG A N 1
ATOM 2586 C CA . ARG A 1 325 ? 10.735 -18.812 -9.827 1.00 46.69 325 ARG A CA 1
ATOM 2587 C C . ARG A 1 325 ? 10.770 -18.134 -11.189 1.00 46.69 325 ARG A C 1
ATOM 2589 O O . ARG A 1 325 ? 9.941 -18.454 -12.039 1.00 46.69 325 ARG A O 1
ATOM 2596 N N . ILE A 1 326 ? 11.686 -17.192 -11.374 1.00 39.25 326 ILE A N 1
ATOM 2597 C CA . ILE A 1 326 ? 12.017 -16.692 -12.707 1.00 39.25 326 ILE A CA 1
ATOM 2598 C C . ILE A 1 326 ? 12.725 -17.864 -13.389 1.00 39.25 326 ILE A C 1
ATOM 2600 O O . ILE A 1 326 ? 13.889 -18.128 -13.111 1.00 39.25 326 ILE A O 1
ATOM 2604 N N . ASN A 1 327 ? 11.973 -18.661 -14.143 1.00 38.91 327 ASN A N 1
ATOM 2605 C CA . ASN A 1 327 ? 12.536 -19.689 -15.001 1.00 38.91 327 ASN A CA 1
ATOM 2606 C C . ASN A 1 327 ? 12.592 -19.088 -16.400 1.00 38.91 327 ASN A C 1
ATOM 2608 O O . ASN A 1 327 ? 11.548 -18.897 -17.026 1.00 38.91 327 ASN A O 1
ATOM 2612 N N . ASP A 1 328 ? 13.797 -18.801 -16.875 1.00 37.81 328 ASP A N 1
ATOM 2613 C CA . ASP A 1 328 ? 14.018 -18.459 -18.272 1.00 37.81 328 ASP A CA 1
ATOM 2614 C C . ASP A 1 328 ? 13.738 -19.716 -19.099 1.00 37.81 328 ASP A C 1
ATOM 2616 O O . ASP A 1 328 ? 14.446 -20.719 -19.012 1.00 37.81 328 ASP A O 1
ATOM 2620 N N . THR A 1 329 ? 12.637 -19.700 -19.842 1.00 34.94 329 THR A N 1
ATOM 2621 C CA . THR A 1 329 ? 12.371 -20.705 -20.872 1.00 34.94 329 THR A CA 1
ATOM 2622 C C . THR A 1 329 ? 12.479 -19.987 -22.203 1.00 34.94 329 THR A C 1
ATOM 2624 O O . THR A 1 329 ? 11.524 -19.384 -22.680 1.00 34.94 329 THR A O 1
ATOM 2627 N N . GLU A 1 330 ? 13.684 -20.003 -22.769 1.00 36.12 330 GLU A N 1
ATOM 2628 C CA . GLU A 1 330 ? 13.872 -19.779 -24.195 1.00 36.12 330 GLU A CA 1
ATOM 2629 C C . GLU A 1 330 ? 13.276 -20.991 -24.922 1.00 36.12 330 GLU A C 1
ATOM 2631 O O . GLU A 1 330 ? 13.840 -22.087 -24.916 1.00 36.12 330 GLU A O 1
ATOM 2636 N N . GLU A 1 331 ? 12.099 -20.822 -25.525 1.00 31.06 331 GLU A N 1
ATOM 2637 C CA . GLU A 1 331 ? 11.660 -21.743 -26.567 1.00 31.06 331 GLU A CA 1
ATOM 2638 C C . GLU A 1 331 ? 12.537 -21.502 -27.798 1.00 31.06 331 GLU A C 1
ATOM 2640 O O . GLU A 1 331 ? 12.379 -20.525 -28.532 1.00 31.06 331 GLU A O 1
ATOM 2645 N N . HIS A 1 332 ? 13.490 -22.406 -28.019 1.00 30.44 332 HIS A N 1
ATOM 2646 C CA . HIS A 1 332 ? 14.161 -22.533 -29.303 1.00 30.44 332 HIS A CA 1
ATOM 2647 C C . HIS A 1 332 ? 13.112 -22.836 -30.378 1.00 30.44 332 HIS A C 1
ATOM 2649 O O . HIS A 1 332 ? 12.601 -23.953 -30.474 1.00 30.44 332 HIS A O 1
ATOM 2655 N N . ILE A 1 333 ? 12.820 -21.841 -31.214 1.00 33.56 333 ILE A N 1
ATOM 2656 C CA . ILE A 1 333 ? 12.107 -22.044 -32.473 1.00 33.56 333 ILE A CA 1
ATOM 2657 C C . ILE A 1 333 ? 13.012 -22.911 -33.352 1.00 33.56 333 ILE A C 1
ATOM 2659 O O . ILE A 1 333 ? 14.047 -22.463 -33.849 1.00 33.56 333 ILE A O 1
ATOM 2663 N N . GLY A 1 334 ? 12.636 -24.181 -33.487 1.00 32.19 334 GLY A N 1
ATOM 2664 C CA . GLY A 1 334 ? 13.251 -25.107 -34.423 1.00 32.19 334 GLY A CA 1
ATOM 2665 C C . GLY A 1 334 ? 13.061 -24.599 -35.846 1.00 32.19 334 GLY A C 1
ATOM 2666 O O . GLY A 1 334 ? 11.939 -24.379 -36.295 1.00 32.19 334 GLY A O 1
ATOM 2667 N N . VAL A 1 335 ? 14.177 -24.410 -36.541 1.00 33.75 335 VAL A N 1
ATOM 2668 C CA . VAL A 1 335 ? 14.207 -24.216 -37.988 1.00 33.75 335 VAL A CA 1
ATOM 2669 C C . VAL A 1 335 ? 13.753 -25.520 -38.644 1.00 33.75 335 VAL A C 1
ATOM 2671 O O . VAL A 1 335 ? 14.383 -26.560 -38.442 1.00 33.75 335 VAL A O 1
ATOM 2674 N N . THR A 1 336 ? 12.692 -25.450 -39.442 1.00 38.41 336 THR A N 1
ATOM 2675 C CA . THR A 1 336 ? 12.403 -26.405 -40.521 1.00 38.41 336 THR A CA 1
ATOM 2676 C C . THR A 1 336 ? 12.125 -25.642 -41.792 1.00 38.41 336 THR A C 1
ATOM 2678 O O . THR A 1 336 ? 11.296 -24.705 -41.710 1.00 38.41 336 THR A O 1
#

Foldseek 3Di:
DDWDDDPVFIEAEDPFAAQDDDDPVSVVVLVVVVVVCVPGFHAEYADACQAQDPLQDADDQVLLLVVVLVVCVVCVFAQEEEADALDDPLVSLVSNCVVVVAAEEEDPSSVVVCVVVCVCVPPRRYDNDCVRGSHYYFHNVCPDPVNQVVVVVVGHYAYEYAASPPPPPDPPPDPPDDDDDDDDDDDDDDDPDPDPPRPPCPSVDFDAPDPDGYGYGNHDRGYHNVSVVVVLLSNQHQDYAYPDPDHPPDDTSCVVCVVSHPVVVDDDPPDDDDDPDPDDDDDDDDDDDDDDDDDDDDDDPDDDDDDDPPDDPVNVCPVVPDDDDPDDDDPPPDDD

Sequence (336 aa):
MYLFRGDLGCMLYTGDFRWELGCDEARRAKQDLLDALDGDTIDVLYLDNTYCHPSLNFPPRPVVAEQVIDIIRSHPDHEVIIGVDTLGKEDLLLHISRALQTKIWVWPQRLQTIHLLGIDENRDIFTTQTSLTRIRAVPRYSVTIDNLEALNTVCPTIGILPSAIPCLWKSSEGKAKSKGRSSVKSIRSSGRGEGLTEMDCNPLSPPKLFDKDSYTLPYSEHACFSELEDFMHTVRPWTVSGIVSSSFCYVNPRHHFRHLCLDNNVNDETDMTPIKNKGRDNDKLTPKRWRNGSVTPKERKVRISSSSLYRSKVTMKRKECCGARINDTEEHIGVT

InterPro domains:
  IPR011084 DNA repair metallo-beta-lactamase [PF07522] (125-241)
  IPR036866 Ribonuclease Z/Hydroxyacylglutathione hydrolase-like [SSF56281] (1-233)

Secondary structure (DSSP, 8-state):
-EEEEETTEEEEE--S----SS-HHHHHHHHHHHHHHTTPPPSEEEE--TT-STT-----HHHHHHHHHHHHHH-TTSEEEEEE-SSS-HHHHHHHHHHHT--EEE-HHHHHHHHHHTTTTT-TTEES-GGG-SEEEEEGGG--HHHHHHHHTTS-EEEEEE--S-S-----------------------------------TTSPPEEETTTEEEE---SS--HHHHHHHHHHH--SEEEES-S--TT---HHHHHGGGSGGGGS----------------------------------------------HHHHHHHHH---------------

Organism: Zea mays (NCBI:txid4577)

Mean predicted aligned error: 15.7 Å

Radius of gyration: 26.21 Å; Cα contacts (8 Å, |Δi|>4): 408; chains: 1; bounding box: 72×57×93 Å

Nearest PDB structures (foldseek):
  5aho-assembly1_A  TM=8.887E-01  e=2.626E-19  Homo sapiens
  7b9b-assembly1_A  TM=8.033E-01  e=1.012E-18  Homo sapiens
  8cg9-assembly1_A  TM=7.712E-01  e=1.437E-15  Homo sapiens
  5nzw-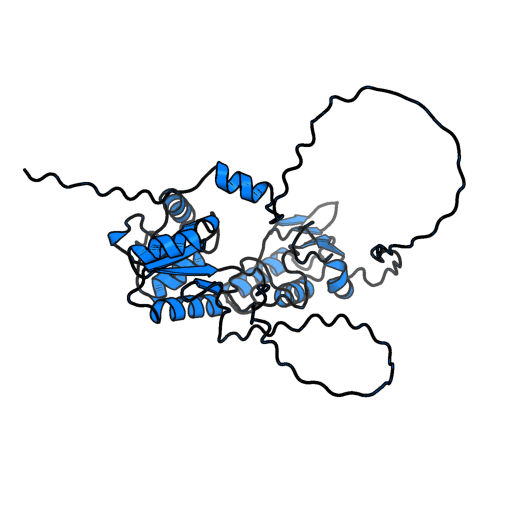assembly1_A  TM=7.387E-01  e=1.877E-14  Homo sapiens
  5ahr-assembly1_A-2  TM=7.741E-01  e=9.970E-14  Homo sapiens

Solvent-accessible surface area (backbone atoms only — not comparable to full-atom values): 21365 Å² total; per-residue (Å²): 108,50,81,45,78,57,98,91,45,31,35,36,38,39,55,89,45,55,52,62,90,82,46,74,68,40,54,49,53,53,47,54,52,52,61,71,42,70,83,58,67,28,52,39,33,37,36,63,25,74,36,44,37,90,87,39,69,64,69,59,61,68,62,46,43,50,53,53,45,53,56,51,65,76,40,76,87,36,38,37,39,35,28,34,62,96,70,71,66,57,67,52,54,52,51,47,25,65,77,65,75,41,40,35,24,33,51,69,72,51,50,55,51,41,60,76,68,50,77,53,72,90,47,88,46,68,38,73,53,68,91,75,35,58,36,34,48,41,58,39,87,66,68,42,68,72,52,45,57,56,45,43,75,79,43,53,45,36,40,38,36,64,36,52,69,66,86,82,62,76,80,80,70,71,85,74,82,77,88,83,89,87,90,87,85,90,82,91,78,91,75,92,71,84,71,76,74,80,77,80,75,56,91,88,60,70,56,66,69,52,82,98,43,31,40,40,39,54,39,59,74,54,32,31,26,67,33,48,50,53,48,44,70,71,59,43,25,37,34,67,44,53,66,56,89,76,53,102,51,62,43,65,48,46,82,76,45,39,88,55,25,67,51,65,84,60,90,71,90,77,83,71,77,82,77,85,73,89,72,88,76,91,78,91,79,88,84,82,90,80,89,83,88,81,87,82,83,89,77,83,83,75,87,74,92,68,89,81,74,89,70,53,72,66,63,52,50,48,69,76,73,63,78,85,75,93,71,89,75,82,78,78,80,77,88,127